Protein AF-0000000077397086 (afdb_homodimer)

Sequence (214 aa):
MTEDYFLPGQDACKTKTQTLPHETYCDKYYKCIDGQTTVAECPNGLVYLGKPGRSLVGVCDYDFNVECSERSNRSKFYFYLKNNMILVRVRGKWQKISSTVIDIINVMTEDYFLPGQDACKTKTQTLPHETYCDKYYKCIDGQTTVAECPNGLVYLGKPGRSLVGVCDYDFNVECSERSNRSKFYFYLKNNMILVRVRGKWQKISSTVIDIINV

pLDDT: mean 79.48, std 17.94, range [22.69, 96.94]

Structure (mmCIF, N/C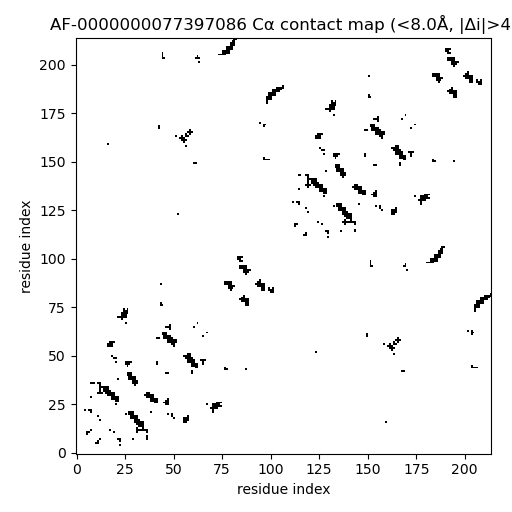A/C/O backbone):
data_AF-0000000077397086-model_v1
#
loop_
_entity.id
_entity.type
_entity.pdbx_description
1 polymer 'Chitin-binding type-2 domain-containing protein'
#
loop_
_atom_site.group_PDB
_atom_site.id
_atom_site.type_symbol
_atom_site.label_atom_id
_atom_site.label_alt_id
_atom_site.label_comp_id
_atom_site.label_asym_id
_atom_site.label_entity_id
_atom_site.label_seq_id
_atom_site.pdbx_PDB_ins_code
_atom_site.Cartn_x
_atom_site.Cartn_y
_atom_site.Cartn_z
_atom_site.occupancy
_atom_site.B_iso_or_equiv
_atom_site.auth_seq_id
_atom_site.auth_comp_id
_atom_site.auth_asym_id
_atom_site.auth_atom_id
_atom_site.pdbx_PDB_model_num
ATOM 1 N N . MET A 1 1 ? 4.594 -21.047 -24.906 1 23.11 1 MET A N 1
ATOM 2 C CA . MET A 1 1 ? 5.672 -20.281 -24.281 1 23.11 1 MET A CA 1
ATOM 3 C C . MET A 1 1 ? 5.539 -20.281 -22.766 1 23.11 1 MET A C 1
ATOM 5 O O . MET A 1 1 ? 4.512 -19.875 -22.219 1 23.11 1 MET A O 1
ATOM 9 N N . THR A 1 2 ? 5.984 -21.344 -22.047 1 28.81 2 THR A N 1
ATOM 10 C CA . THR A 1 2 ? 5.93 -21.719 -20.641 1 28.81 2 THR A CA 1
ATOM 11 C C . THR A 1 2 ? 6.355 -20.547 -19.75 1 28.81 2 THR A C 1
ATOM 13 O O . THR A 1 2 ? 7.438 -19.984 -19.938 1 28.81 2 THR A O 1
ATOM 16 N N . GLU A 1 3 ? 5.543 -19.625 -19.469 1 31.25 3 GLU A N 1
ATOM 17 C CA . GLU A 1 3 ? 5.867 -18.484 -18.625 1 31.25 3 GLU A CA 1
ATOM 18 C C . GLU A 1 3 ? 6.707 -18.891 -17.422 1 31.25 3 GLU A C 1
ATOM 20 O O . GLU A 1 3 ? 6.355 -19.828 -16.719 1 31.25 3 GLU A O 1
ATOM 25 N N . ASP A 1 4 ? 8 -18.875 -17.516 1 34.25 4 ASP A N 1
ATOM 26 C CA . ASP A 1 4 ? 9.031 -19.234 -16.531 1 34.25 4 ASP A CA 1
ATOM 27 C C . ASP A 1 4 ? 8.625 -18.797 -15.125 1 34.25 4 ASP A C 1
ATOM 29 O O . ASP A 1 4 ? 8.625 -17.609 -14.812 1 34.25 4 ASP A O 1
ATOM 33 N N . TYR A 1 5 ? 7.582 -19.328 -14.586 1 38.06 5 TYR A N 1
ATOM 34 C CA . TYR A 1 5 ? 7.289 -19.266 -13.156 1 38.06 5 TYR A CA 1
ATOM 35 C C . TYR A 1 5 ? 8.531 -19.578 -12.336 1 38.06 5 TYR A C 1
ATOM 37 O O . TYR A 1 5 ? 9.031 -20.703 -12.352 1 38.06 5 TYR A O 1
ATOM 45 N N . PHE A 1 6 ? 9.445 -18.578 -12.336 1 42.12 6 PHE A N 1
ATOM 46 C CA . PHE A 1 6 ? 10.625 -18.844 -11.516 1 42.12 6 PHE A CA 1
ATOM 47 C C . PHE A 1 6 ? 10.219 -19.344 -10.133 1 42.12 6 PHE A C 1
ATOM 49 O O . PHE A 1 6 ? 9.211 -18.922 -9.578 1 42.12 6 PHE A O 1
ATOM 56 N N . LEU A 1 7 ? 10.312 -20.531 -9.781 1 45.94 7 LEU A N 1
ATOM 57 C CA . LEU A 1 7 ? 10.234 -21.031 -8.406 1 45.94 7 LEU A CA 1
ATOM 58 C C . LEU A 1 7 ? 11.008 -20.141 -7.453 1 45.94 7 LEU A C 1
ATOM 60 O O . LEU A 1 7 ? 12.18 -19.844 -7.695 1 45.94 7 LEU A O 1
ATOM 64 N N . PRO A 1 8 ? 10.492 -19.219 -6.68 1 44.09 8 PRO A N 1
ATOM 65 C CA . PRO A 1 8 ? 11.18 -18.156 -5.934 1 44.09 8 PRO A CA 1
ATOM 66 C C . PRO A 1 8 ? 12.461 -18.656 -5.27 1 44.09 8 PRO A C 1
ATOM 68 O O . PRO A 1 8 ? 13.211 -17.859 -4.699 1 44.09 8 PRO A O 1
ATOM 71 N N . GLY A 1 9 ? 12.75 -19.672 -4.707 1 43.78 9 GLY A N 1
ATOM 72 C CA . GLY A 1 9 ? 14.023 -19.875 -4.043 1 43.78 9 GLY A CA 1
ATOM 73 C C . GLY A 1 9 ? 15.195 -19.312 -4.824 1 43.78 9 GLY A C 1
ATOM 74 O O . GLY A 1 9 ? 15.766 -18.281 -4.453 1 43.78 9 GLY A O 1
ATOM 75 N N . GLN A 1 10 ? 15.969 -19.969 -5.551 1 47.5 10 GLN A N 1
ATOM 76 C CA . GLN A 1 10 ? 17.297 -19.734 -6.105 1 47.5 10 GLN A CA 1
ATOM 77 C C . GLN A 1 10 ? 17.266 -18.609 -7.141 1 47.5 10 GLN A C 1
ATOM 79 O O . GLN A 1 10 ? 18.109 -17.703 -7.113 1 47.5 10 GLN A O 1
ATOM 84 N N . ASP A 1 11 ? 16.438 -18.656 -8.305 1 55.03 11 ASP A N 1
ATOM 85 C CA . ASP A 1 11 ? 16.75 -17.938 -9.531 1 55.03 11 ASP A CA 1
ATOM 86 C C . ASP A 1 11 ? 15.961 -16.625 -9.617 1 55.03 11 ASP A C 1
ATOM 88 O O . ASP A 1 11 ? 16.062 -15.898 -10.602 1 55.03 11 ASP A O 1
ATOM 92 N N . ALA A 1 12 ? 14.984 -16.406 -8.727 1 56.88 12 ALA A N 1
ATOM 93 C CA . ALA A 1 12 ? 14.172 -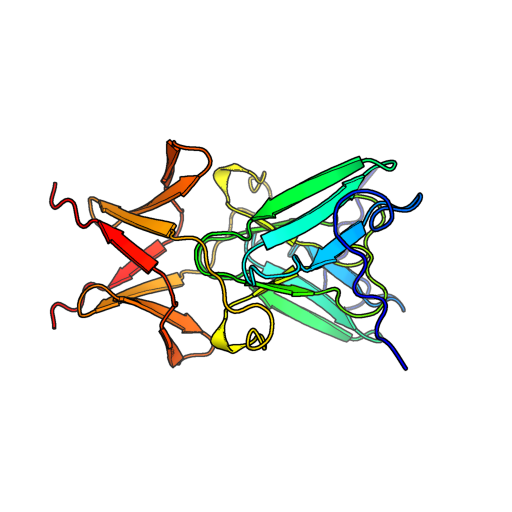15.219 -8.969 1 56.88 12 ALA A CA 1
ATOM 94 C C . ALA A 1 12 ? 15.023 -13.961 -8.945 1 56.88 12 ALA A C 1
ATOM 96 O O . ALA A 1 12 ? 14.758 -13.008 -9.688 1 56.88 12 ALA A O 1
ATOM 97 N N . CYS A 1 13 ? 15.867 -13.898 -7.852 1 66.38 13 CYS A N 1
ATOM 98 C CA . CYS A 1 13 ? 16.641 -12.68 -7.621 1 66.38 13 CYS A CA 1
ATOM 99 C C . CYS A 1 13 ? 17.969 -12.727 -8.344 1 66.38 13 CYS A C 1
ATOM 101 O O . CYS A 1 13 ? 18.812 -13.586 -8.047 1 66.38 13 CYS A O 1
ATOM 103 N N . LYS A 1 14 ? 17.891 -12.688 -9.516 1 65 14 LYS A N 1
ATOM 104 C CA . LYS A 1 14 ? 19.219 -12.422 -10.07 1 65 14 LYS A CA 1
ATOM 105 C C . LYS A 1 14 ? 19.875 -11.219 -9.391 1 65 14 LYS A C 1
ATOM 107 O O . LYS A 1 14 ? 19.531 -10.875 -8.258 1 65 14 LYS A O 1
ATOM 112 N N . THR A 1 15 ? 20.75 -10.578 -9.984 1 63 15 THR A N 1
ATOM 113 C CA . THR A 1 15 ? 21.656 -9.57 -9.453 1 63 15 THR A CA 1
ATOM 114 C C . THR A 1 15 ? 20.938 -8.242 -9.25 1 63 15 THR A C 1
ATOM 116 O O . THR A 1 15 ? 21.516 -7.285 -8.727 1 63 15 THR A O 1
ATOM 119 N N . LYS A 1 16 ? 19.547 -8.18 -9.414 1 72.56 16 LYS A N 1
ATOM 120 C CA . LYS A 1 16 ? 18.969 -6.844 -9.312 1 72.56 16 LYS A CA 1
ATOM 121 C C . LYS A 1 16 ? 18.031 -6.742 -8.109 1 72.56 16 LYS A C 1
ATOM 123 O O . LYS A 1 16 ? 17.406 -7.727 -7.723 1 72.56 16 LYS A O 1
ATOM 128 N N . THR A 1 17 ? 18.016 -5.602 -7.422 1 82.31 17 THR A N 1
ATOM 129 C CA . THR A 1 17 ? 17.016 -5.27 -6.414 1 82.31 17 THR A CA 1
ATOM 130 C C . T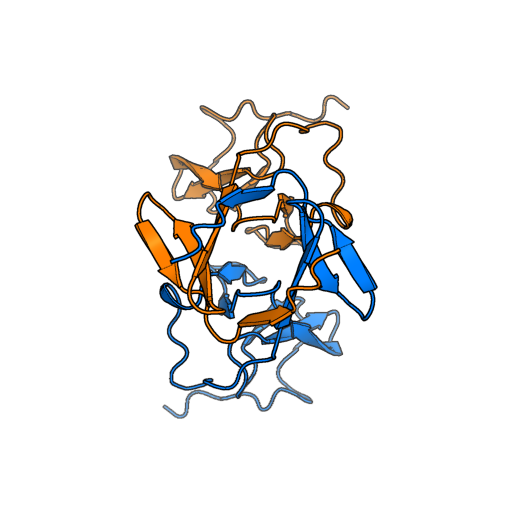HR A 1 17 ? 15.641 -5.066 -7.055 1 82.31 17 THR A C 1
ATOM 132 O O . THR A 1 17 ? 15.461 -4.16 -7.875 1 82.31 17 THR A O 1
ATOM 135 N N . GLN A 1 18 ? 14.797 -6.035 -6.754 1 88.62 18 GLN A N 1
ATOM 136 C CA . GLN A 1 18 ? 13.461 -5.938 -7.328 1 88.62 18 GLN A CA 1
ATOM 137 C C . GLN A 1 18 ? 12.445 -6.715 -6.492 1 88.62 18 GLN A C 1
ATOM 139 O O . GLN A 1 18 ? 12.812 -7.402 -5.539 1 88.62 18 GLN A O 1
ATOM 144 N N . THR A 1 19 ? 11.148 -6.527 -6.879 1 92.62 19 THR A N 1
ATOM 145 C CA . THR A 1 19 ? 10.102 -7.336 -6.266 1 92.62 19 THR A CA 1
ATOM 146 C C . THR A 1 19 ? 9.43 -8.227 -7.305 1 92.62 19 THR A C 1
ATOM 148 O O . THR A 1 19 ? 9.383 -7.887 -8.492 1 92.62 19 THR A O 1
ATOM 151 N N . LEU A 1 20 ? 9.008 -9.398 -6.875 1 91.44 20 LEU A N 1
ATOM 152 C CA . LEU A 1 20 ? 8.305 -10.359 -7.715 1 91.44 20 LEU A CA 1
ATOM 153 C C . LEU A 1 20 ? 7.078 -10.914 -6.992 1 91.44 20 LEU A C 1
ATOM 155 O O . LEU A 1 20 ? 7.094 -11.07 -5.77 1 91.44 20 LEU A O 1
ATOM 159 N N . PRO A 1 21 ? 6.07 -11.25 -7.789 1 93.75 21 PRO A N 1
ATOM 160 C CA . PRO A 1 21 ? 4.898 -11.836 -7.125 1 93.75 21 PRO A CA 1
ATOM 161 C C . PRO A 1 21 ? 5.184 -13.195 -6.508 1 93.75 21 PRO A C 1
ATOM 163 O O . PRO A 1 21 ? 5.969 -13.977 -7.055 1 93.75 21 PRO A O 1
ATOM 166 N N . HIS A 1 22 ? 4.586 -13.414 -5.328 1 94.94 22 HIS A N 1
ATOM 167 C CA . HIS A 1 22 ? 4.605 -14.75 -4.742 1 94.94 22 HIS A CA 1
ATOM 168 C C . HIS A 1 22 ? 3.83 -15.742 -5.605 1 94.94 22 HIS A C 1
ATOM 170 O O . HIS A 1 22 ? 2.85 -15.367 -6.254 1 94.94 22 HIS A O 1
ATOM 176 N N . GLU A 1 23 ? 4.133 -16.969 -5.582 1 92.75 23 GLU A N 1
ATOM 177 C CA . GLU A 1 23 ? 3.602 -17.969 -6.508 1 92.75 23 GLU A CA 1
ATOM 178 C C . GLU A 1 23 ? 2.15 -18.312 -6.184 1 92.75 23 GLU A C 1
ATOM 180 O O . GLU A 1 23 ? 1.353 -18.578 -7.082 1 92.75 23 GLU A O 1
ATOM 185 N N . THR A 1 24 ? 1.792 -18.281 -4.902 1 95.81 24 THR A N 1
ATOM 186 C CA . THR A 1 24 ? 0.449 -18.75 -4.578 1 95.81 24 THR A CA 1
ATOM 187 C C . THR A 1 24 ? -0.293 -17.719 -3.732 1 95.81 24 THR A C 1
ATOM 189 O O . THR A 1 24 ? -1.521 -17.766 -3.619 1 95.81 24 THR A O 1
ATOM 192 N N . TYR A 1 25 ? 0.44 -16.891 -3.049 1 95.75 25 TYR A N 1
ATOM 193 C CA . TYR A 1 25 ? -0.185 -15.859 -2.225 1 95.75 25 TYR A CA 1
ATOM 194 C C . TYR A 1 25 ? -0.291 -14.539 -2.986 1 95.75 25 TYR A C 1
ATOM 196 O O . TYR A 1 25 ? 0.723 -13.969 -3.389 1 95.75 25 TYR A O 1
ATOM 204 N N . CYS A 1 26 ? -1.487 -13.961 -3.035 1 96.88 26 CYS A N 1
ATOM 205 C CA . CYS A 1 26 ? -1.703 -12.719 -3.773 1 96.88 26 CYS A CA 1
ATOM 206 C C . CYS A 1 26 ? -1.268 -11.516 -2.951 1 96.88 26 CYS A C 1
ATOM 208 O O . CYS A 1 26 ? -0.986 -10.445 -3.506 1 96.88 26 CYS A O 1
ATOM 210 N N . ASP A 1 27 ? -1.239 -11.672 -1.597 1 95.62 27 ASP A N 1
ATOM 211 C CA . ASP A 1 27 ? -0.902 -10.539 -0.731 1 95.62 27 ASP A CA 1
ATOM 212 C C . ASP A 1 27 ? 0.569 -10.586 -0.326 1 95.62 27 ASP A C 1
ATOM 214 O O . ASP A 1 27 ? 1 -9.828 0.546 1 95.62 27 ASP A O 1
ATOM 218 N N . LYS A 1 28 ? 1.374 -11.477 -0.888 1 95.75 28 LYS A N 1
ATOM 219 C CA . LYS A 1 28 ? 2.809 -11.57 -0.632 1 95.75 28 LYS A CA 1
ATOM 220 C C . LYS A 1 28 ? 3.609 -11.367 -1.915 1 95.75 28 LYS A C 1
ATOM 222 O O . LYS A 1 28 ? 3.057 -11.438 -3.016 1 95.75 28 LYS A O 1
ATOM 227 N N . TYR A 1 29 ? 4.836 -11.055 -1.737 1 94.81 29 TYR A N 1
ATOM 228 C CA . TYR A 1 29 ? 5.754 -10.898 -2.857 1 94.81 29 TYR A CA 1
ATOM 229 C C . TYR A 1 29 ? 7.191 -11.172 -2.428 1 94.81 29 TYR A C 1
ATOM 231 O O . TYR A 1 29 ? 7.488 -11.234 -1.232 1 94.81 29 TYR A O 1
ATOM 239 N N . TYR A 1 30 ? 7.98 -11.398 -3.348 1 92.56 30 TYR A N 1
ATOM 240 C CA . TYR A 1 30 ? 9.406 -11.609 -3.098 1 92.56 30 TYR A CA 1
ATOM 241 C C . TYR A 1 30 ? 10.18 -10.305 -3.229 1 92.56 30 TYR A C 1
ATOM 243 O O . TYR A 1 30 ? 9.969 -9.539 -4.176 1 92.56 30 TYR A O 1
ATOM 251 N N . LYS A 1 31 ? 10.938 -10.078 -2.23 1 91.25 31 LYS A N 1
ATOM 252 C CA . LYS A 1 31 ? 11.922 -9 -2.299 1 91.25 31 LYS A CA 1
ATOM 253 C C . LYS A 1 31 ? 13.312 -9.547 -2.613 1 91.25 31 LYS A C 1
ATOM 255 O O . LYS A 1 31 ? 13.797 -10.453 -1.93 1 91.25 31 LYS A O 1
ATOM 260 N N . CYS A 1 32 ? 13.828 -8.992 -3.676 1 89.31 32 CYS A N 1
ATOM 261 C CA . CYS A 1 32 ? 15.172 -9.391 -4.078 1 89.31 32 CYS A CA 1
ATOM 262 C C . CYS A 1 32 ? 16.172 -8.273 -3.814 1 89.31 32 CYS A C 1
ATOM 264 O O . CYS A 1 32 ? 16.109 -7.215 -4.434 1 89.31 32 CYS A O 1
ATOM 266 N N . ILE A 1 33 ? 17.047 -8.523 -2.93 1 83.38 33 ILE A N 1
ATOM 267 C CA . ILE A 1 33 ? 18.078 -7.543 -2.602 1 83.38 33 ILE A CA 1
ATOM 268 C C . ILE A 1 33 ? 19.453 -8.211 -2.619 1 83.38 33 ILE A C 1
ATOM 270 O O . ILE A 1 33 ? 19.703 -9.156 -1.861 1 83.38 33 ILE A O 1
ATOM 274 N N . ASP A 1 34 ? 20.344 -7.699 -3.561 1 79.5 34 ASP A N 1
ATOM 275 C CA . ASP A 1 34 ? 21.719 -8.188 -3.639 1 79.5 34 ASP A CA 1
ATOM 276 C C . ASP A 1 34 ? 21.75 -9.711 -3.744 1 79.5 34 ASP A C 1
ATOM 278 O O . ASP A 1 34 ? 22.484 -10.375 -3.018 1 79.5 34 ASP A O 1
ATOM 282 N N . GLY A 1 35 ? 20.859 -10.266 -4.375 1 77 35 GLY A N 1
ATOM 283 C CA . GLY A 1 35 ? 20.859 -11.695 -4.641 1 77 35 GLY A CA 1
ATOM 284 C C . GLY A 1 35 ? 20.094 -12.5 -3.602 1 77 35 GLY A C 1
ATOM 285 O O . GLY A 1 35 ? 19.969 -13.719 -3.717 1 77 35 GLY A O 1
ATOM 286 N N . GLN A 1 36 ? 19.703 -11.953 -2.551 1 84.06 36 GLN A N 1
ATOM 287 C CA . GLN A 1 36 ? 18.922 -12.617 -1.517 1 84.06 36 GLN A CA 1
ATOM 288 C C . GLN A 1 36 ? 17.422 -12.367 -1.708 1 84.06 36 GLN A C 1
ATOM 290 O O . GLN A 1 36 ? 17.016 -11.25 -2.006 1 84.06 36 GLN A O 1
ATOM 295 N N . THR A 1 37 ? 16.672 -13.484 -1.604 1 87.75 37 THR A N 1
ATOM 296 C CA . THR A 1 37 ? 15.219 -13.406 -1.77 1 87.75 37 THR A CA 1
ATOM 297 C C . THR A 1 37 ? 14.516 -13.578 -0.427 1 87.75 37 THR A C 1
ATOM 299 O O . THR A 1 37 ? 14.805 -14.516 0.32 1 87.75 37 THR A O 1
ATOM 302 N N . THR A 1 38 ? 13.68 -12.633 -0.068 1 91.75 38 THR A N 1
ATOM 303 C CA . THR A 1 38 ? 12.844 -12.734 1.119 1 91.75 38 THR A CA 1
ATOM 304 C C . THR A 1 38 ? 11.367 -12.547 0.759 1 91.75 38 THR A C 1
ATOM 306 O O . THR A 1 38 ? 11.047 -11.914 -0.248 1 91.75 38 THR A O 1
ATOM 309 N N . VAL A 1 39 ? 10.523 -13.195 1.573 1 92.56 39 VAL A N 1
ATOM 310 C CA . VAL A 1 39 ? 9.094 -13.031 1.372 1 92.56 39 VAL A CA 1
ATOM 311 C C . VAL A 1 39 ? 8.586 -11.844 2.191 1 92.56 39 VAL A C 1
ATOM 313 O O . VAL A 1 39 ? 8.906 -11.719 3.375 1 92.56 39 VAL A O 1
ATOM 316 N N . ALA A 1 40 ? 7.91 -10.992 1.5 1 93.44 40 ALA A N 1
ATOM 317 C CA . ALA A 1 40 ? 7.27 -9.859 2.16 1 93.44 40 ALA A CA 1
ATOM 318 C C . ALA A 1 40 ? 5.758 -9.891 1.966 1 93.44 40 ALA A C 1
ATOM 320 O O . ALA A 1 40 ? 5.254 -10.586 1.082 1 93.44 40 ALA A O 1
ATOM 321 N N . GLU A 1 41 ? 5.078 -9.148 2.902 1 93.31 41 GLU A N 1
ATOM 322 C CA . GLU A 1 41 ? 3.625 -9.055 2.836 1 93.31 41 GLU A CA 1
ATOM 323 C C . GLU A 1 41 ? 3.176 -7.625 2.559 1 93.31 41 GLU A C 1
ATOM 325 O O . GLU A 1 41 ? 3.779 -6.672 3.057 1 93.31 41 GLU A O 1
ATOM 330 N N . CYS A 1 42 ? 2.129 -7.516 1.732 1 95.06 42 CYS A N 1
ATOM 331 C CA . CYS A 1 42 ? 1.512 -6.203 1.564 1 95.06 42 CYS A CA 1
ATOM 332 C C . CYS A 1 42 ? 0.863 -5.738 2.861 1 95.06 42 CYS A C 1
ATOM 334 O O . CYS A 1 42 ? 0.487 -6.555 3.703 1 95.06 42 CYS A O 1
ATOM 336 N N . PRO A 1 43 ? 0.776 -4.418 2.959 1 92 43 PRO A N 1
ATOM 337 C CA . PRO A 1 43 ? 0.011 -3.943 4.113 1 92 43 PRO A CA 1
ATOM 338 C C . PRO A 1 43 ? -1.373 -4.582 4.211 1 92 43 PRO A C 1
ATOM 340 O O . PRO A 1 43 ? -1.929 -5.012 3.195 1 92 43 PRO A O 1
ATOM 343 N N . ASN A 1 44 ? -1.914 -4.52 5.422 1 85.38 44 ASN A N 1
ATOM 344 C CA . ASN A 1 44 ? -3.172 -5.211 5.68 1 85.38 44 ASN A CA 1
ATOM 345 C C . ASN A 1 44 ? -4.258 -4.789 4.691 1 85.38 44 ASN A C 1
ATOM 347 O O . ASN A 1 44 ? -4.453 -3.598 4.453 1 85.38 44 ASN A O 1
ATOM 351 N N . GLY A 1 45 ? -4.887 -5.883 4.059 1 85.88 45 GLY A N 1
ATOM 352 C CA . GLY A 1 45 ? -6.02 -5.629 3.182 1 85.88 45 GLY A CA 1
ATOM 353 C C . GLY A 1 45 ? -5.613 -5.387 1.741 1 85.88 45 GLY A C 1
ATOM 354 O O . GLY A 1 45 ? -6.469 -5.262 0.862 1 85.88 45 GLY A O 1
ATOM 355 N N . LEU A 1 46 ? -4.367 -5.289 1.497 1 93.06 46 LEU A N 1
ATOM 356 C CA . LEU A 1 46 ? -3.893 -5.047 0.139 1 93.06 46 LEU A CA 1
ATOM 357 C C . LEU A 1 46 ? -3.217 -6.289 -0.43 1 93.06 46 LEU A C 1
ATOM 359 O O . LEU A 1 46 ? -2.809 -7.176 0.321 1 93.06 46 LEU A O 1
ATOM 363 N N . VAL A 1 47 ? -3.195 -6.262 -1.767 1 95.94 47 VAL A N 1
ATOM 364 C CA . VAL A 1 47 ? -2.547 -7.367 -2.465 1 95.94 47 VAL A CA 1
ATOM 365 C C . VAL A 1 47 ? -1.542 -6.82 -3.477 1 95.94 47 VAL A C 1
ATOM 367 O O . VAL A 1 47 ? -1.569 -5.633 -3.809 1 95.94 47 VAL A O 1
ATOM 370 N N . TYR A 1 48 ? -0.635 -7.695 -3.889 1 96.88 48 TYR A N 1
ATOM 371 C CA . TYR A 1 48 ? 0.464 -7.266 -4.746 1 96.88 48 TYR A CA 1
ATOM 372 C C . TYR A 1 48 ? -0.015 -7.043 -6.176 1 96.88 48 TYR A C 1
ATOM 374 O O . TYR A 1 48 ? -0.371 -7.992 -6.875 1 96.88 48 TYR A O 1
ATOM 382 N N . LEU A 1 49 ? -0.036 -5.785 -6.59 1 95.94 49 LEU A N 1
ATOM 383 C CA . LEU A 1 49 ? -0.459 -5.418 -7.938 1 95.94 49 LEU A CA 1
ATOM 384 C C . LEU A 1 49 ? 0.626 -5.746 -8.961 1 95.94 49 LEU A C 1
ATOM 386 O O . LEU A 1 49 ? 0.342 -6.316 -10.016 1 95.94 49 LEU A O 1
ATOM 390 N N . GLY A 1 50 ? 1.841 -5.379 -8.586 1 93.81 50 GLY A N 1
ATOM 391 C CA . GLY A 1 50 ? 2.957 -5.59 -9.492 1 93.81 50 GLY A CA 1
ATOM 392 C C . GLY A 1 50 ? 3.742 -4.32 -9.773 1 93.81 50 GLY A C 1
ATOM 393 O O . GLY A 1 50 ? 3.604 -3.326 -9.062 1 93.81 50 GLY A O 1
ATOM 394 N N . LYS A 1 51 ? 4.578 -4.41 -10.773 1 89.5 51 LYS A N 1
ATOM 395 C CA . LYS A 1 51 ? 5.488 -3.318 -11.109 1 89.5 51 LYS A CA 1
ATOM 396 C C . LYS A 1 51 ? 4.906 -2.432 -12.203 1 89.5 51 LYS A C 1
ATOM 398 O O . LYS A 1 51 ? 4.727 -2.875 -13.344 1 89.5 51 LYS A O 1
ATOM 403 N N . PRO A 1 52 ? 4.625 -1.193 -11.758 1 85.94 52 PRO A N 1
ATOM 404 C CA . PRO A 1 52 ? 4.125 -0.312 -12.82 1 85.94 52 PRO A CA 1
ATOM 405 C C . PRO A 1 52 ? 5.207 0.08 -13.82 1 85.94 52 PRO A C 1
ATOM 407 O O . PRO A 1 52 ? 6.293 0.512 -13.43 1 85.94 52 PRO A O 1
ATOM 410 N N . GLY A 1 53 ? 4.883 -0.053 -15.016 1 81.5 53 GLY A N 1
ATOM 411 C CA . GLY A 1 53 ? 5.812 0.351 -16.062 1 81.5 53 GLY A CA 1
ATOM 412 C C . GLY A 1 53 ? 7.145 -0.375 -15.984 1 81.5 53 GLY A C 1
ATOM 413 O O . GLY A 1 53 ? 7.184 -1.605 -15.938 1 81.5 53 GLY A O 1
ATOM 414 N N . ARG A 1 54 ? 8.312 0.43 -16.031 1 82.06 54 ARG A N 1
ATOM 415 C CA . ARG A 1 54 ? 9.664 -0.117 -16.047 1 82.06 54 ARG A CA 1
ATOM 416 C C . ARG A 1 54 ? 10.273 -0.104 -14.648 1 82.06 54 ARG A C 1
ATOM 418 O O . ARG A 1 54 ? 11.492 -0.197 -14.492 1 82.06 54 ARG A O 1
ATOM 425 N N . SER A 1 55 ? 9.352 0.008 -13.633 1 87.5 55 SER A N 1
ATOM 426 C CA . SER A 1 55 ? 9.844 0.069 -12.258 1 87.5 55 SER A CA 1
ATOM 427 C C . SER A 1 55 ? 10.406 -1.275 -11.812 1 87.5 55 SER A C 1
ATOM 429 O O . SER A 1 55 ? 9.992 -2.324 -12.312 1 87.5 55 SER A O 1
ATOM 431 N N . LEU A 1 56 ? 11.312 -1.22 -10.836 1 85.38 56 LEU A N 1
ATOM 432 C CA . LEU A 1 56 ? 11.898 -2.43 -10.273 1 85.38 56 LEU A CA 1
ATOM 433 C C . LEU A 1 56 ? 11.094 -2.918 -9.07 1 85.38 56 LEU A C 1
ATOM 435 O O . LEU A 1 56 ? 11.109 -4.109 -8.75 1 85.38 56 LEU A O 1
ATOM 439 N N . VAL A 1 57 ? 10.398 -2.018 -8.484 1 90.06 57 VAL A N 1
ATOM 440 C CA . VAL A 1 57 ? 9.633 -2.34 -7.281 1 90.06 57 VAL A CA 1
ATOM 441 C C . VAL A 1 57 ? 8.141 -2.236 -7.578 1 90.06 57 VAL A C 1
ATOM 443 O O . VAL A 1 57 ? 7.691 -1.287 -8.227 1 90.06 57 VAL A O 1
ATOM 446 N N . GLY A 1 58 ? 7.41 -3.242 -7.098 1 93.31 58 GLY A N 1
ATOM 447 C CA . GLY A 1 58 ? 5.969 -3.25 -7.266 1 93.31 58 GLY A CA 1
ATOM 448 C C . GLY A 1 58 ? 5.23 -2.529 -6.152 1 93.31 58 GLY A C 1
ATOM 449 O O . GLY A 1 58 ? 5.836 -2.141 -5.152 1 93.31 58 GLY A O 1
ATOM 450 N N . VAL A 1 59 ? 3.936 -2.363 -6.41 1 94.38 59 VAL A N 1
ATOM 451 C CA . VAL A 1 59 ? 3.08 -1.707 -5.426 1 94.38 59 VAL A CA 1
ATOM 452 C C . VAL A 1 59 ? 1.94 -2.641 -5.023 1 94.38 59 VAL A C 1
ATOM 454 O O . VAL A 1 59 ? 1.645 -3.607 -5.73 1 94.38 59 VAL A O 1
ATOM 457 N N . CYS A 1 60 ? 1.457 -2.357 -3.863 1 96.5 60 CYS A N 1
ATOM 458 C CA . CYS A 1 60 ? 0.274 -3.066 -3.391 1 96.5 60 CYS A CA 1
ATOM 459 C C . CYS A 1 60 ? -0.982 -2.229 -3.592 1 96.5 60 CYS A C 1
ATOM 461 O O . CYS A 1 60 ? -0.926 -0.998 -3.551 1 96.5 60 CYS A O 1
ATOM 463 N N . ASP A 1 61 ? -2.092 -2.904 -3.814 1 94.38 61 ASP A N 1
ATOM 464 C CA . ASP A 1 61 ? -3.389 -2.268 -4.023 1 94.38 61 ASP A CA 1
ATOM 465 C C . ASP A 1 61 ? -4.52 -3.125 -3.461 1 94.38 61 ASP A C 1
ATOM 467 O O . ASP A 1 61 ? -4.281 -4.23 -2.969 1 94.38 61 ASP A O 1
ATOM 471 N N . TYR A 1 62 ? -5.656 -2.557 -3.516 1 92.31 62 TYR A N 1
ATOM 472 C CA . TYR A 1 62 ? -6.816 -3.309 -3.053 1 92.31 62 TYR A CA 1
ATOM 473 C C . TYR A 1 62 ? -7.117 -4.48 -3.984 1 92.31 62 TYR A C 1
ATOM 475 O O . TYR A 1 62 ? -6.855 -4.406 -5.188 1 92.31 62 TYR A O 1
ATOM 483 N N . ASP A 1 63 ? -7.711 -5.531 -3.418 1 91.88 63 ASP A N 1
ATOM 484 C CA . ASP A 1 63 ? -7.891 -6.762 -4.184 1 91.88 63 ASP A CA 1
ATOM 485 C C . ASP A 1 63 ? -8.945 -6.582 -5.277 1 91.88 63 ASP A C 1
ATOM 487 O O . ASP A 1 63 ? -8.945 -7.312 -6.27 1 91.88 63 ASP A O 1
ATOM 491 N N . PHE A 1 64 ? -9.797 -5.566 -5.125 1 89.56 64 PHE A N 1
ATOM 492 C CA . PHE A 1 64 ? -10.789 -5.367 -6.176 1 89.56 64 PHE A CA 1
ATOM 493 C C . PHE A 1 64 ? -10.148 -4.727 -7.406 1 89.56 64 PHE A C 1
ATOM 495 O O . PHE A 1 64 ? -10.758 -4.684 -8.477 1 89.56 64 PHE A O 1
ATOM 502 N N . ASN A 1 65 ? -8.922 -4.27 -7.297 1 92.19 65 ASN A N 1
ATOM 503 C CA . ASN A 1 65 ? -8.188 -3.695 -8.414 1 92.19 65 ASN A CA 1
ATOM 504 C C . ASN A 1 65 ? -7.176 -4.684 -8.992 1 92.19 65 ASN A C 1
ATOM 506 O O . ASN A 1 65 ? -6.434 -4.355 -9.922 1 92.19 65 ASN A O 1
ATOM 510 N N . VAL A 1 66 ? -7.016 -5.84 -8.445 1 94.75 66 VAL A N 1
ATOM 511 C CA . VAL A 1 66 ? -5.934 -6.75 -8.797 1 94.75 66 VAL A CA 1
ATOM 512 C C . VAL A 1 66 ? -6.5 -8.125 -9.141 1 94.75 66 VAL A C 1
ATOM 514 O O . VAL A 1 66 ? -7.387 -8.625 -8.445 1 94.75 66 VAL A O 1
ATOM 517 N N . GLU A 1 67 ? -5.973 -8.711 -10.203 1 93.81 67 GLU A N 1
ATOM 518 C CA . GLU A 1 67 ? -6.344 -10.078 -10.547 1 93.81 67 GLU A CA 1
ATOM 519 C C . GLU A 1 67 ? -5.551 -11.086 -9.719 1 93.81 67 GLU A C 1
ATOM 521 O O . GLU A 1 67 ? -4.328 -11.195 -9.867 1 93.81 67 GLU A O 1
ATOM 526 N N . CYS A 1 68 ? -6.23 -11.836 -8.906 1 94.56 68 CYS A N 1
ATOM 527 C CA . CYS A 1 68 ? -5.57 -12.742 -7.977 1 94.56 68 CYS A CA 1
ATOM 528 C C . CYS A 1 68 ? -5.988 -14.188 -8.234 1 94.56 68 CYS A C 1
ATOM 530 O O . CYS A 1 68 ? -5.676 -15.078 -7.438 1 94.56 68 CYS A O 1
ATOM 532 N N . SER A 1 69 ? -6.543 -14.43 -9.281 1 92.56 69 SER A N 1
ATOM 533 C CA . SER A 1 69 ? -7.133 -15.742 -9.547 1 92.56 69 SER A CA 1
ATOM 534 C C . SER A 1 69 ? -6.082 -16.844 -9.508 1 92.56 69 SER A C 1
ATOM 536 O O . SER A 1 69 ? -6.344 -17.938 -9 1 92.56 69 SER A O 1
ATOM 538 N N . GLU A 1 70 ? -4.883 -16.609 -10 1 92.81 70 GLU A N 1
ATOM 539 C CA . GLU A 1 70 ? -3.846 -17.641 -10.07 1 92.81 70 GLU A CA 1
ATOM 540 C C . GLU A 1 70 ? -3.051 -17.719 -8.766 1 92.81 70 GLU A C 1
ATOM 542 O O . GLU A 1 70 ? -2.254 -18.641 -8.57 1 92.81 70 GLU A O 1
ATOM 547 N N . ARG A 1 71 ? -3.186 -16.75 -7.949 1 93.19 71 ARG A N 1
ATOM 548 C CA . ARG A 1 71 ? -2.566 -16.688 -6.629 1 93.19 71 ARG A CA 1
ATOM 549 C C . ARG A 1 71 ? -3.594 -16.328 -5.559 1 93.19 71 ARG A C 1
ATOM 551 O O . ARG A 1 71 ? -3.449 -15.328 -4.859 1 93.19 71 ARG A O 1
ATOM 558 N N . SER A 1 72 ? -4.434 -17.172 -5.258 1 93.56 72 SER A N 1
ATOM 559 C CA . SER A 1 72 ? -5.656 -16.844 -4.531 1 93.56 72 SER A CA 1
ATOM 560 C C . SER A 1 72 ? -5.438 -16.922 -3.023 1 93.56 72 SER A C 1
ATOM 562 O O . SER A 1 72 ? -6.266 -16.453 -2.242 1 93.56 72 SER A O 1
ATOM 564 N N . ASN A 1 73 ? -4.324 -17.5 -2.666 1 94.5 73 ASN A N 1
ATOM 565 C CA . ASN A 1 73 ? -4.105 -17.562 -1.225 1 94.5 73 ASN A CA 1
ATOM 566 C C . ASN A 1 73 ? -3.932 -16.172 -0.622 1 94.5 73 ASN A C 1
ATOM 568 O O . ASN A 1 73 ? -3.404 -15.266 -1.274 1 94.5 73 ASN A O 1
ATOM 572 N N . ARG A 1 74 ? -4.484 -16.016 0.667 1 92.56 74 ARG A N 1
ATOM 573 C CA . ARG A 1 74 ? -4.379 -14.773 1.414 1 92.56 74 ARG A CA 1
ATOM 574 C C . ARG A 1 74 ? -3.977 -15.031 2.863 1 92.56 74 ARG A C 1
ATOM 576 O O . ARG A 1 74 ? -4.367 -16.047 3.447 1 92.56 74 ARG A O 1
ATOM 583 N N . SER A 1 75 ? -3.18 -14.055 3.307 1 88.69 75 SER A N 1
ATOM 584 C CA . SER A 1 75 ? -2.945 -14.055 4.746 1 88.69 75 SER A CA 1
ATOM 585 C C . SER A 1 75 ? -4.086 -13.375 5.496 1 88.69 75 SER A C 1
ATOM 587 O O . SER A 1 75 ? -4.73 -12.469 4.961 1 88.69 75 SER A O 1
ATOM 589 N N . LYS A 1 76 ? -4.344 -13.914 6.68 1 81.44 76 LYS A N 1
ATOM 590 C CA . LYS A 1 76 ? -5.332 -13.242 7.52 1 81.44 76 LYS A CA 1
ATOM 591 C C . LYS A 1 76 ? -4.73 -12.008 8.188 1 81.44 76 LYS A C 1
ATOM 593 O O . LYS A 1 76 ? -3.576 -12.023 8.625 1 81.44 76 LYS A O 1
ATOM 598 N N . PHE A 1 77 ? -5.52 -11.039 8.062 1 78.88 77 PHE A N 1
ATOM 599 C CA . PHE A 1 77 ? -5.066 -9.859 8.781 1 78.88 77 PHE A CA 1
ATOM 600 C C . PHE A 1 77 ? -6.141 -9.375 9.75 1 78.88 77 PHE A C 1
ATOM 602 O O . PHE A 1 77 ? -7.336 -9.562 9.508 1 78.88 77 PHE A O 1
ATOM 609 N N . TYR A 1 78 ? -5.582 -8.828 10.75 1 73.56 78 TYR A N 1
ATOM 610 C CA . TYR A 1 78 ? -6.465 -8.461 11.852 1 73.56 78 TYR A CA 1
ATOM 611 C C . TYR A 1 78 ? -6.578 -6.949 11.984 1 73.56 78 TYR A C 1
ATOM 613 O O . TYR A 1 78 ? -5.582 -6.234 11.844 1 73.56 78 TYR A O 1
ATOM 621 N N . PHE A 1 79 ? -7.836 -6.52 12.047 1 76.5 79 PHE A N 1
ATOM 622 C CA . PHE A 1 79 ? -8.141 -5.148 12.438 1 76.5 79 PHE A CA 1
ATOM 623 C C . PHE A 1 79 ? -8.789 -5.102 13.812 1 76.5 79 PHE A C 1
ATOM 625 O O . PHE A 1 79 ? -9.625 -5.953 14.141 1 76.5 79 PHE A O 1
ATOM 632 N N . TYR A 1 80 ? -8.188 -4.258 14.562 1 77.19 80 TYR A N 1
ATOM 633 C CA . TYR A 1 80 ? -8.75 -4.062 15.891 1 77.19 80 TYR A CA 1
ATOM 634 C C . TYR A 1 80 ? -9.352 -2.668 16.031 1 77.19 80 TYR A C 1
ATOM 636 O O . TYR A 1 80 ? -8.711 -1.672 15.688 1 77.19 80 TYR A O 1
ATOM 644 N N . LEU A 1 81 ? -10.617 -2.699 16.359 1 75.62 81 LEU A N 1
ATOM 645 C CA . LEU A 1 81 ? -11.289 -1.431 16.625 1 75.62 81 LEU A CA 1
ATOM 646 C C . LEU A 1 81 ? -11.352 -1.14 18.109 1 75.62 81 LEU A C 1
ATOM 648 O O . LEU A 1 81 ? -11.875 -1.943 18.891 1 75.62 81 LEU A O 1
ATOM 652 N N . LYS A 1 82 ? -10.672 -0.082 18.469 1 70.75 82 LYS A N 1
ATOM 653 C CA . LYS A 1 82 ? -10.695 0.348 19.859 1 70.75 82 LYS A CA 1
ATOM 654 C C . LYS A 1 82 ? -10.93 1.852 19.969 1 70.75 82 LYS A C 1
ATOM 656 O O . LYS A 1 82 ? -10.211 2.643 19.359 1 70.75 82 LYS A O 1
ATOM 661 N N . ASN A 1 83 ? -11.891 2.291 20.875 1 72.06 83 ASN A N 1
ATOM 662 C CA . ASN A 1 83 ? -12.18 3.697 21.141 1 72.06 83 ASN A CA 1
ATOM 663 C C . ASN A 1 83 ? -12.25 4.508 19.844 1 72.06 83 ASN A C 1
ATOM 665 O O . ASN A 1 83 ? -11.641 5.574 19.75 1 72.06 83 ASN A O 1
ATOM 669 N N . ASN A 1 84 ? -12.82 3.98 18.781 1 69.31 84 ASN A N 1
ATOM 670 C CA . ASN A 1 84 ? -13.016 4.637 17.484 1 69.31 84 ASN A CA 1
ATOM 671 C C . ASN A 1 84 ? -11.719 4.707 16.703 1 69.31 84 ASN A C 1
ATOM 673 O O . ASN A 1 84 ? -11.578 5.547 15.805 1 69.31 84 ASN A O 1
ATOM 677 N N . MET A 1 85 ? -10.727 3.844 17.234 1 75.06 85 MET A N 1
ATOM 678 C CA . MET A 1 85 ? -9.461 3.779 16.516 1 75.06 85 MET A CA 1
ATOM 679 C C . MET A 1 85 ? -9.273 2.416 15.852 1 75.06 85 MET A C 1
ATOM 681 O O . MET A 1 85 ? -9.758 1.405 16.359 1 75.06 85 MET A O 1
ATOM 685 N N . ILE A 1 86 ? -8.672 2.465 14.734 1 77.5 86 ILE A N 1
ATOM 686 C CA . ILE A 1 86 ? -8.344 1.214 14.062 1 77.5 86 ILE A CA 1
ATOM 687 C C . ILE A 1 86 ? -6.883 0.848 14.336 1 77.5 86 ILE A C 1
ATOM 689 O O . ILE A 1 86 ? -5.98 1.658 14.109 1 77.5 86 ILE A O 1
ATOM 693 N N . LEU A 1 87 ? -6.762 -0.36 14.859 1 83.88 87 LEU A N 1
ATOM 694 C CA . LEU A 1 87 ? -5.422 -0.904 15.062 1 83.88 87 LEU A CA 1
ATOM 695 C C . LEU A 1 87 ? -5.16 -2.08 14.133 1 83.88 87 LEU A C 1
ATOM 697 O O . LEU A 1 87 ? -6.078 -2.842 13.812 1 83.88 87 LEU A O 1
ATOM 701 N N . VAL A 1 88 ? -3.918 -2.148 13.727 1 83.69 88 VAL A N 1
ATOM 702 C CA . VAL A 1 88 ? -3.52 -3.26 12.867 1 83.69 88 VAL A CA 1
ATOM 703 C C . VAL A 1 88 ? -2.363 -4.02 13.516 1 83.69 88 VAL A C 1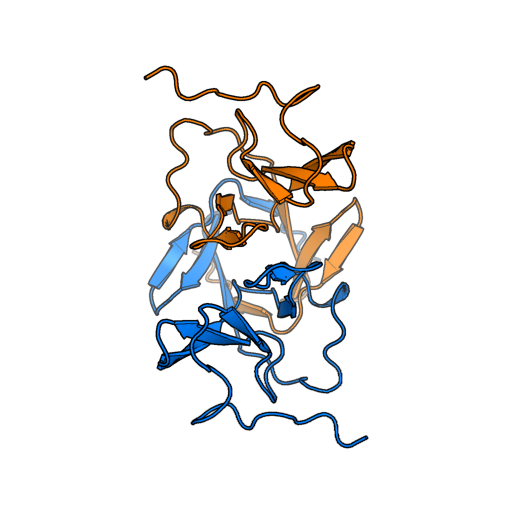
ATOM 705 O O . VAL A 1 88 ? -1.59 -3.451 14.289 1 83.69 88 VAL A O 1
ATOM 708 N N . ARG A 1 89 ? -2.406 -5.25 13.227 1 82.94 89 ARG A N 1
ATOM 709 C CA . ARG A 1 89 ? -1.318 -6.062 13.758 1 82.94 89 ARG A CA 1
ATOM 710 C C . ARG A 1 89 ? -0.171 -6.164 12.758 1 82.94 89 ARG A C 1
ATOM 712 O O . ARG A 1 89 ? -0.34 -6.703 11.656 1 82.94 89 ARG A O 1
ATOM 719 N N . VAL A 1 90 ? 0.924 -5.605 13.078 1 82.06 90 VAL A N 1
ATOM 720 C CA . VAL A 1 90 ? 2.131 -5.656 12.258 1 82.06 90 VAL A CA 1
ATOM 721 C C . VAL A 1 90 ? 3.279 -6.254 13.07 1 82.06 90 VAL A C 1
ATOM 723 O O . VAL A 1 90 ? 3.639 -5.727 14.125 1 82.06 90 VAL A O 1
ATOM 726 N N . ARG A 1 91 ? 3.844 -7.359 12.617 1 81.12 91 ARG A N 1
ATOM 727 C CA . ARG A 1 91 ? 4.957 -8.031 13.273 1 81.12 91 ARG A CA 1
ATOM 728 C C . ARG A 1 91 ? 4.621 -8.359 14.727 1 81.12 91 ARG A C 1
ATOM 730 O O . ARG A 1 91 ? 5.426 -8.117 15.625 1 81.12 91 ARG A O 1
ATOM 737 N N . GLY A 1 92 ? 3.414 -8.719 14.945 1 78.56 92 GLY A N 1
ATOM 738 C CA . GLY A 1 92 ? 2.971 -9.203 16.25 1 78.56 92 GLY A CA 1
ATOM 739 C C . GLY A 1 92 ? 2.578 -8.078 17.188 1 78.56 92 GLY A C 1
ATOM 740 O O . GLY A 1 92 ? 2.217 -8.336 18.344 1 78.56 92 GLY A O 1
ATOM 741 N N . LYS A 1 93 ? 2.639 -6.836 16.766 1 84.44 93 LYS A N 1
ATOM 742 C CA . LYS A 1 93 ? 2.289 -5.703 17.609 1 84.44 93 LYS A CA 1
ATOM 743 C C . LYS A 1 93 ? 1.117 -4.918 17.031 1 84.44 93 LYS A C 1
ATOM 745 O O . LYS A 1 93 ? 1.014 -4.758 15.812 1 84.44 93 LYS A O 1
ATOM 750 N N . TRP A 1 94 ? 0.378 -4.469 18 1 85.5 94 TRP A N 1
ATOM 751 C CA . TRP A 1 94 ? -0.734 -3.623 17.578 1 85.5 94 TRP A CA 1
ATOM 752 C C . TRP A 1 94 ? -0.274 -2.186 17.359 1 85.5 94 TRP A C 1
ATOM 754 O O . TRP A 1 94 ? 0.4 -1.609 18.219 1 85.5 94 TRP A O 1
ATOM 764 N N . GLN A 1 95 ? -0.613 -1.767 16.109 1 85.38 95 GLN A N 1
ATOM 765 C CA . GLN A 1 95 ? -0.253 -0.396 15.758 1 85.38 95 GLN A CA 1
ATOM 766 C C . GLN A 1 95 ? -1.483 0.41 15.359 1 85.38 95 GLN A C 1
ATOM 768 O O . GLN A 1 95 ? -2.357 -0.094 14.648 1 85.38 95 GLN A O 1
ATOM 773 N N . LYS A 1 96 ? -1.483 1.604 15.875 1 84.44 96 LYS A N 1
ATOM 774 C CA . LYS A 1 96 ? -2.604 2.484 15.555 1 84.44 96 LYS A CA 1
ATOM 775 C C . LYS A 1 96 ? -2.387 3.182 14.211 1 84.44 96 LYS A C 1
ATOM 777 O O . LYS A 1 96 ? -1.292 3.674 13.93 1 84.44 96 LYS A O 1
ATOM 782 N N . ILE A 1 97 ? -3.475 3.121 13.398 1 81.94 97 ILE A N 1
ATOM 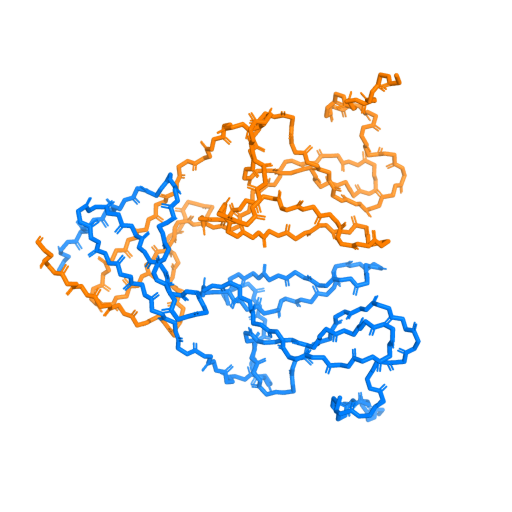783 C CA . ILE A 1 97 ? -3.439 3.895 12.164 1 81.94 97 ILE A CA 1
ATOM 784 C C . ILE A 1 97 ? -3.992 5.297 12.414 1 81.94 97 ILE A C 1
ATOM 786 O O . ILE A 1 97 ? -5.094 5.449 12.953 1 81.94 97 ILE A O 1
ATOM 790 N N . SER A 1 98 ? -3.238 6.199 11.961 1 79.44 98 SER A N 1
ATOM 791 C CA . SER A 1 98 ? -3.66 7.574 12.211 1 79.44 98 SER A CA 1
ATOM 792 C C . SER A 1 98 ? -4.672 8.039 11.172 1 79.44 98 SER A C 1
ATOM 794 O O . SER A 1 98 ? -4.805 7.43 10.109 1 79.44 98 SER A O 1
ATOM 796 N N . SER A 1 99 ? -5.48 9.039 11.516 1 75.44 99 SER A N 1
ATOM 797 C CA . SER A 1 99 ? -6.387 9.781 10.641 1 75.44 99 SER A CA 1
ATOM 798 C C . SER A 1 99 ? -7.516 8.883 10.133 1 75.44 99 SER A C 1
ATOM 800 O O . SER A 1 99 ? -8.031 9.094 9.031 1 75.44 99 SER A O 1
ATOM 802 N N . THR A 1 100 ? -7.715 7.816 10.906 1 75.75 100 THR A N 1
ATOM 803 C CA . THR A 1 100 ? -8.82 6.941 10.531 1 75.75 100 THR A CA 1
ATOM 804 C C . THR A 1 100 ? -10.141 7.461 11.094 1 75.75 100 THR A C 1
ATOM 806 O O . THR A 1 100 ? -10.188 7.957 12.219 1 75.75 100 THR A O 1
ATOM 809 N N . VAL A 1 101 ? -11.133 7.629 10.258 1 73.75 101 VAL A N 1
ATOM 810 C CA . VAL A 1 101 ? -12.484 7.879 10.727 1 73.75 101 VAL A CA 1
ATOM 811 C C . VAL A 1 101 ? -13.32 6.602 10.617 1 73.75 101 VAL A C 1
ATOM 813 O O . VAL A 1 101 ? -13.375 5.977 9.555 1 73.75 101 VAL A O 1
ATOM 816 N N . ILE A 1 102 ? -13.711 6.145 11.766 1 71 102 ILE A N 1
ATOM 817 C CA . ILE A 1 102 ? -14.484 4.914 11.805 1 71 102 ILE A CA 1
ATOM 818 C C . ILE A 1 102 ? -15.977 5.246 11.781 1 71 102 ILE A C 1
ATOM 820 O O . ILE A 1 102 ? -16.438 6.109 12.539 1 71 102 ILE A O 1
ATOM 824 N N . ASP A 1 103 ? -16.719 4.828 10.773 1 65.38 103 ASP A N 1
ATOM 825 C CA . ASP A 1 103 ? -18.172 4.887 10.812 1 65.38 103 ASP A CA 1
ATOM 826 C C . ASP A 1 103 ? -18.766 3.502 11.055 1 65.38 103 ASP A C 1
ATOM 828 O O . ASP A 1 103 ? -18.516 2.566 10.289 1 65.38 103 ASP A O 1
ATOM 832 N N . ILE A 1 104 ? -19.094 3.252 12.305 1 56.53 104 ILE A N 1
ATOM 833 C CA . ILE A 1 104 ? -19.688 1.975 12.68 1 56.53 104 ILE A CA 1
ATOM 834 C C . ILE A 1 104 ? -21.188 2.002 12.398 1 56.53 104 ILE A C 1
ATOM 836 O O . ILE A 1 104 ? -21.891 2.881 12.891 1 56.53 104 ILE A O 1
ATOM 840 N N . ILE A 1 105 ? -21.516 1.685 11.195 1 49.53 105 ILE A N 1
ATOM 841 C CA . ILE A 1 105 ? -22.969 1.588 11.109 1 49.53 105 ILE A CA 1
ATOM 842 C C . ILE A 1 105 ? -23.406 0.178 11.492 1 49.53 105 ILE A C 1
ATOM 844 O O . ILE A 1 105 ? -22.891 -0.808 10.953 1 49.53 105 ILE A O 1
ATOM 848 N N . ASN A 1 106 ? -23.641 -0.007 12.75 1 44.03 106 ASN A N 1
ATOM 849 C CA . ASN A 1 106 ? -24.328 -1.188 13.266 1 44.03 106 ASN A CA 1
ATOM 850 C C . ASN A 1 106 ? -25.453 -1.624 12.336 1 44.03 106 ASN A C 1
ATOM 852 O O . ASN A 1 106 ? -26.359 -0.843 12.047 1 44.03 106 ASN A O 1
ATOM 856 N N . VAL A 1 107 ? -25.219 -1.991 11.016 1 37 107 VAL A N 1
ATOM 857 C CA . VAL A 1 107 ? -26.484 -2.646 10.68 1 37 107 VAL A CA 1
ATOM 858 C C . VAL A 1 107 ? -26.578 -3.986 11.406 1 37 107 VAL A C 1
ATOM 860 O O . VAL A 1 107 ? -25.562 -4.645 11.641 1 37 107 VAL A O 1
ATOM 863 N N . MET B 1 1 ? 22.391 23.562 0.688 1 22.69 1 MET B N 1
ATOM 864 C CA . MET B 1 1 ? 21.984 22.875 -0.529 1 22.69 1 MET B CA 1
ATOM 865 C C . MET B 1 1 ? 20.453 22.812 -0.628 1 22.69 1 MET B C 1
ATOM 867 O O . MET B 1 1 ? 19.797 22.281 0.267 1 22.69 1 MET B O 1
ATOM 871 N N . THR B 1 2 ? 19.781 23.859 -1.113 1 28.11 2 THR B N 1
ATOM 872 C CA . THR B 1 2 ? 18.359 24.156 -1.241 1 28.11 2 THR B CA 1
ATOM 873 C C . THR B 1 2 ? 17.609 22.969 -1.859 1 28.11 2 THR B C 1
ATOM 875 O O . THR B 1 2 ? 17.984 22.484 -2.934 1 28.11 2 THR B O 1
ATOM 878 N N . GLU B 1 3 ? 17.328 21.969 -1.136 1 30.69 3 GLU B N 1
ATOM 879 C CA . GLU B 1 3 ? 16.609 20.797 -1.64 1 30.69 3 GLU B CA 1
ATOM 880 C C . GLU B 1 3 ? 15.469 21.203 -2.57 1 30.69 3 GLU B C 1
ATOM 882 O O . GLU B 1 3 ? 14.656 22.062 -2.225 1 30.69 3 GLU B O 1
ATOM 887 N N . ASP B 1 4 ? 15.688 21.312 -3.84 1 34.31 4 ASP B N 1
ATOM 888 C CA . ASP B 1 4 ? 14.773 21.672 -4.922 1 34.31 4 ASP B CA 1
ATOM 889 C C . ASP B 1 4 ? 13.375 21.109 -4.684 1 34.31 4 ASP B C 1
ATOM 891 O O . ASP B 1 4 ? 13.156 19.906 -4.832 1 34.31 4 ASP B O 1
ATOM 895 N N . TYR B 1 5 ? 12.742 21.469 -3.631 1 37.5 5 TYR B N 1
ATOM 896 C CA . TYR B 1 5 ? 11.305 21.281 -3.486 1 37.5 5 TYR B CA 1
ATOM 897 C C . TYR B 1 5 ? 10.57 21.641 -4.773 1 37.5 5 TYR B C 1
ATOM 899 O O . TYR B 1 5 ? 10.562 22.797 -5.18 1 37.5 5 TYR B O 1
ATOM 907 N N . PHE B 1 6 ? 10.688 20.719 -5.77 1 41.78 6 PHE B N 1
ATOM 908 C CA . PHE B 1 6 ? 9.953 21.016 -6.992 1 41.78 6 PHE B CA 1
ATOM 909 C C . PHE B 1 6 ? 8.516 21.406 -6.68 1 41.78 6 PHE B C 1
ATOM 911 O O . PHE B 1 6 ? 7.895 20.844 -5.773 1 41.78 6 PHE B O 1
ATOM 918 N N . LEU B 1 7 ? 8.086 22.562 -6.684 1 45.31 7 LEU B N 1
ATOM 919 C CA . LEU B 1 7 ? 6.688 22.969 -6.668 1 45.31 7 LEU B CA 1
ATOM 920 C C . LEU B 1 7 ? 5.855 22.078 -7.59 1 45.31 7 LEU B C 1
ATOM 922 O O . LEU B 1 7 ? 6.246 21.828 -8.727 1 45.31 7 LEU B O 1
ATOM 926 N N . PRO B 1 8 ? 4.965 21.203 -7.207 1 44.06 8 PRO B N 1
ATOM 927 C CA . PRO B 1 8 ? 4.211 20.203 -7.977 1 44.06 8 PRO B CA 1
ATOM 928 C C . PRO B 1 8 ? 3.803 20.719 -9.359 1 44.06 8 PRO B C 1
ATOM 930 O O . PRO B 1 8 ? 3.455 19.922 -10.234 1 44.06 8 PRO B O 1
ATOM 933 N N . GLY B 1 9 ? 3.246 21.766 -9.68 1 44 9 GLY B N 1
ATOM 934 C CA . GLY B 1 9 ? 2.723 22.031 -11.008 1 44 9 GLY B CA 1
ATOM 935 C C . GLY B 1 9 ? 3.691 21.688 -12.117 1 44 9 GLY B C 1
ATOM 936 O O . GLY B 1 9 ? 3.355 20.906 -13.023 1 44 9 GLY B O 1
ATOM 937 N N . GLN B 1 10 ? 4.492 22.484 -12.648 1 47.88 10 GLN B N 1
ATOM 938 C CA . GLN B 1 10 ? 5.207 22.469 -13.922 1 47.88 10 GLN B CA 1
ATOM 939 C C . GLN B 1 10 ? 6.305 21.406 -13.93 1 47.88 10 GLN B C 1
ATOM 941 O O . GLN B 1 10 ? 6.418 20.641 -14.875 1 47.88 10 GLN B O 1
ATOM 946 N N . ASP B 1 11 ? 7.387 21.438 -13.023 1 55.56 11 ASP B N 1
ATOM 947 C CA . ASP B 1 11 ? 8.695 20.859 -13.305 1 55.56 11 ASP B CA 1
ATOM 948 C C . ASP B 1 11 ? 8.844 19.484 -12.656 1 55.56 11 ASP B C 1
ATOM 950 O O . ASP B 1 11 ? 9.898 18.859 -12.742 1 55.56 11 ASP B O 1
ATOM 954 N N . ALA B 1 12 ? 7.871 19.078 -11.797 1 57.56 12 ALA B N 1
ATOM 955 C CA . ALA B 1 12 ? 8.188 17.828 -11.109 1 57.56 12 ALA B CA 1
ATOM 956 C C . ALA B 1 12 ? 8.422 16.703 -12.109 1 57.56 12 ALA B C 1
ATOM 958 O O . ALA B 1 12 ? 9.258 15.82 -11.883 1 57.56 12 ALA B O 1
ATOM 959 N N . CYS B 1 13 ? 7.422 16.625 -13.055 1 67.38 13 CYS B N 1
ATOM 960 C CA . CYS B 1 13 ? 7.434 15.5 -13.977 1 67.38 13 CYS B CA 1
ATOM 961 C C . CYS B 1 13 ? 8.273 15.812 -15.211 1 67.38 13 CYS B C 1
ATOM 963 O O . CYS B 1 13 ? 7.984 16.766 -15.938 1 67.38 13 CYS B O 1
ATOM 965 N N . LYS B 1 14 ? 9.43 15.859 -15.047 1 65.38 14 LYS B N 1
ATOM 966 C CA . LYS B 1 14 ? 10.133 15.844 -16.328 1 65.38 14 LYS B CA 1
ATOM 967 C C . LYS B 1 14 ? 9.664 14.68 -17.203 1 65.38 14 LYS B C 1
ATOM 969 O O . LYS B 1 14 ? 8.539 14.195 -17.031 1 65.38 14 LYS B O 1
ATOM 974 N N . THR B 1 15 ? 10.406 14.211 -18.062 1 63.44 15 THR B N 1
ATOM 975 C CA . THR B 1 15 ? 10.078 13.281 -19.141 1 63.44 15 THR B CA 1
ATOM 976 C C . THR B 1 15 ? 9.977 11.852 -18.625 1 63.44 15 THR B C 1
ATOM 978 O O . THR B 1 15 ? 9.617 10.938 -19.359 1 63.44 15 THR B O 1
ATOM 981 N N . LYS B 1 16 ? 10.039 11.633 -17.266 1 72.5 16 LYS B N 1
ATOM 982 C CA . LYS B 1 16 ? 10.047 10.227 -16.859 1 72.5 16 LYS B CA 1
ATOM 983 C C . LYS B 1 16 ? 8.797 9.867 -16.062 1 72.5 16 LYS B C 1
ATOM 985 O O . LYS B 1 16 ? 8.242 10.711 -15.359 1 72.5 16 LYS B O 1
ATOM 990 N N . THR B 1 17 ? 8.258 8.648 -16.219 1 82.44 17 THR B N 1
ATOM 991 C CA . THR B 1 17 ? 7.223 8.07 -15.375 1 82.44 17 THR B CA 1
ATOM 992 C C . THR B 1 17 ? 7.77 7.773 -13.984 1 82.44 17 THR B C 1
ATOM 994 O O . THR B 1 17 ? 8.672 6.949 -13.828 1 82.44 17 THR B O 1
ATOM 997 N N . GLN B 1 18 ? 7.281 8.586 -13.078 1 88.69 18 GLN B N 1
ATOM 998 C CA . GLN B 1 18 ? 7.75 8.391 -11.711 1 88.69 18 GLN B CA 1
ATOM 999 C C . GLN B 1 18 ? 6.742 8.93 -10.695 1 88.69 18 GLN B C 1
ATOM 1001 O O . GLN B 1 18 ? 5.746 9.547 -11.078 1 88.69 18 GLN B O 1
ATOM 1006 N N . THR B 1 19 ? 7.035 8.617 -9.398 1 92.56 19 THR B N 1
ATOM 1007 C CA . THR B 1 19 ? 6.234 9.211 -8.336 1 92.56 19 THR B CA 1
ATOM 1008 C C . THR B 1 19 ? 7.09 10.125 -7.461 1 92.56 19 THR B C 1
ATOM 1010 O O . THR B 1 19 ? 8.297 9.914 -7.332 1 92.56 19 THR B O 1
ATOM 1013 N N . LEU B 1 20 ? 6.488 11.18 -6.957 1 91.5 20 LEU B N 1
ATOM 1014 C CA . LEU B 1 20 ? 7.133 12.125 -6.055 1 91.5 20 LEU B CA 1
ATOM 1015 C C . LEU B 1 20 ? 6.238 12.438 -4.859 1 91.5 20 LEU B C 1
ATOM 1017 O O . LEU B 1 20 ? 5.012 12.453 -4.984 1 91.5 20 LEU B O 1
ATOM 1021 N N . PRO B 1 21 ? 6.891 12.727 -3.754 1 93.75 21 PRO B N 1
ATOM 1022 C CA . PRO B 1 21 ? 6.059 13.07 -2.6 1 93.75 21 PRO B CA 1
ATOM 1023 C C . PRO B 1 21 ? 5.293 14.375 -2.793 1 93.75 21 PRO B C 1
ATOM 1025 O O . PRO B 1 21 ? 5.801 15.305 -3.424 1 93.75 21 PRO B O 1
ATOM 1028 N N . HIS B 1 22 ? 4.066 14.367 -2.287 1 94.81 22 HIS B N 1
ATOM 1029 C CA . HIS B 1 22 ? 3.314 15.617 -2.215 1 94.81 22 HIS B CA 1
ATOM 1030 C C . HIS B 1 22 ? 3.969 16.594 -1.247 1 94.81 22 HIS B C 1
ATOM 1032 O O . HIS B 1 22 ? 4.57 16.188 -0.252 1 94.81 22 HIS B O 1
ATOM 1038 N N . GLU B 1 23 ? 3.805 17.844 -1.381 1 92.62 23 GLU B N 1
ATOM 1039 C CA . GLU B 1 23 ? 4.539 18.875 -0.647 1 92.62 23 GLU B CA 1
ATOM 1040 C C . GLU B 1 23 ? 4.039 18.984 0.79 1 92.62 23 GLU B C 1
ATOM 1042 O O . GLU B 1 23 ? 4.816 19.281 1.703 1 92.62 23 GLU B O 1
ATOM 1047 N N . THR B 1 24 ? 2.74 18.766 1.006 1 95.81 24 THR B N 1
ATOM 1048 C CA . THR B 1 24 ? 2.238 19.016 2.352 1 95.81 24 THR B CA 1
ATOM 1049 C C . THR B 1 24 ? 1.471 17.797 2.879 1 95.81 24 THR B C 1
ATOM 1051 O O . THR B 1 24 ? 1.242 17.688 4.082 1 95.81 24 THR B O 1
ATOM 1054 N N . TYR B 1 25 ? 0.973 16.984 1.99 1 95.69 25 TYR B N 1
ATOM 1055 C CA . TYR B 1 25 ? 0.24 15.797 2.404 1 95.69 25 TYR B CA 1
ATOM 1056 C C . TYR B 1 25 ? 1.152 14.578 2.438 1 95.69 25 TYR B C 1
ATOM 1058 O O . TYR B 1 25 ? 1.712 14.18 1.409 1 95.69 25 TYR B O 1
ATOM 1066 N N . CYS B 1 26 ? 1.181 13.852 3.568 1 96.94 26 CYS B N 1
ATOM 1067 C CA . CYS B 1 26 ? 2.049 12.688 3.713 1 96.94 26 CYS B CA 1
ATOM 1068 C C . CYS B 1 26 ? 1.43 11.461 3.057 1 96.94 26 CYS B C 1
ATOM 1070 O O . CYS B 1 26 ? 2.137 10.516 2.713 1 96.94 26 CYS B O 1
ATOM 1072 N N . ASP B 1 27 ? 0.068 11.469 2.895 1 95.56 27 ASP B N 1
ATOM 1073 C CA . ASP B 1 27 ? -0.611 10.305 2.342 1 95.56 27 ASP B CA 1
ATOM 1074 C C . ASP B 1 27 ? -0.889 10.484 0.851 1 95.56 27 ASP B C 1
ATOM 1076 O O . ASP B 1 27 ? -1.618 9.695 0.248 1 95.56 27 ASP B O 1
ATOM 1080 N N . LYS B 1 28 ? -0.369 11.531 0.218 1 95.75 28 LYS B N 1
ATOM 1081 C CA . LYS B 1 28 ? -0.508 11.773 -1.215 1 95.75 28 LYS B CA 1
ATOM 1082 C C . LYS B 1 28 ? 0.855 11.836 -1.898 1 95.75 28 LYS B C 1
ATOM 1084 O O . LYS B 1 28 ? 1.885 11.953 -1.231 1 95.75 28 LYS B O 1
ATOM 1089 N N . TYR B 1 29 ? 0.827 11.664 -3.168 1 94.75 29 TYR B N 1
ATOM 1090 C CA . TYR B 1 29 ? 2.035 11.758 -3.979 1 94.75 29 TYR B CA 1
ATOM 1091 C 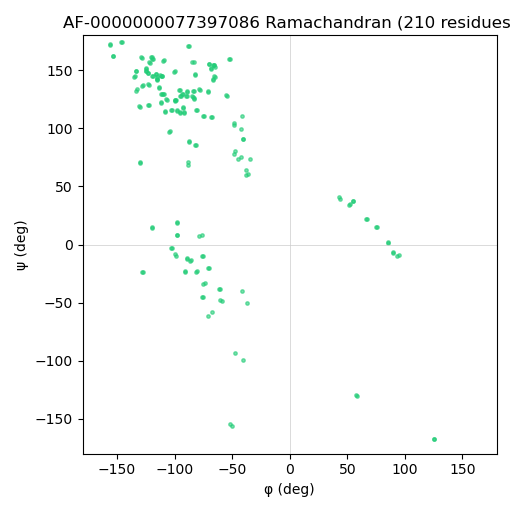C . TYR B 1 29 ? 1.7 12.164 -5.41 1 94.75 29 TYR B C 1
ATOM 1093 O O . TYR B 1 29 ? 0.539 12.109 -5.82 1 94.75 29 TYR B O 1
ATOM 1101 N N . TYR B 1 30 ? 2.666 12.602 -6.07 1 92.62 30 TYR B N 1
ATOM 1102 C CA . TYR B 1 30 ? 2.516 12.953 -7.477 1 92.62 30 TYR B CA 1
ATOM 1103 C C . TYR B 1 30 ? 2.879 11.781 -8.383 1 92.62 30 TYR B C 1
ATOM 1105 O O . TYR B 1 30 ? 3.893 11.117 -8.164 1 92.62 30 TYR B O 1
ATOM 1113 N N . LYS B 1 31 ? 1.979 11.539 -9.25 1 91.12 31 LYS B N 1
ATOM 1114 C CA . LYS B 1 31 ? 2.268 10.609 -10.344 1 91.12 31 LYS B CA 1
ATOM 1115 C C . LYS B 1 31 ? 2.629 11.367 -11.617 1 91.12 31 LYS B C 1
ATOM 1117 O O . LYS B 1 31 ? 1.88 12.234 -12.07 1 91.12 31 LYS B O 1
ATOM 1122 N N . CYS B 1 32 ? 3.783 11.016 -12.086 1 89.5 32 CYS B N 1
ATOM 1123 C CA . CYS B 1 32 ? 4.246 11.633 -13.32 1 89.5 32 CYS B CA 1
ATOM 1124 C C . CYS B 1 32 ? 4.215 10.633 -14.477 1 89.5 32 CYS B C 1
ATOM 1126 O O . CYS B 1 32 ? 4.953 9.648 -14.469 1 89.5 32 CYS B O 1
ATOM 1128 N N . ILE B 1 33 ? 3.391 10.906 -15.406 1 83.44 33 ILE B N 1
ATOM 1129 C CA . ILE B 1 33 ? 3.281 10.031 -16.578 1 83.44 33 ILE B CA 1
ATOM 1130 C C . ILE B 1 33 ? 3.332 10.875 -17.844 1 83.44 33 ILE B C 1
ATOM 1132 O O . ILE B 1 33 ? 2.482 11.742 -18.062 1 83.44 33 ILE B O 1
ATOM 1136 N N . ASP B 1 34 ? 4.414 10.57 -18.688 1 79.25 34 ASP B N 1
ATOM 1137 C CA . ASP B 1 34 ? 4.547 11.234 -19.969 1 79.25 34 ASP B CA 1
ATOM 1138 C C . ASP B 1 34 ? 4.457 12.758 -19.828 1 79.25 34 ASP B C 1
ATOM 1140 O O . ASP B 1 34 ? 3.713 13.414 -20.547 1 79.25 34 ASP B O 1
ATOM 1144 N N . GLY B 1 35 ? 4.91 13.266 -18.812 1 76.81 35 GLY B N 1
ATOM 1145 C CA . GLY B 1 35 ? 4.988 14.711 -18.625 1 76.81 35 GLY B CA 1
ATOM 1146 C C . GLY B 1 35 ? 3.791 15.273 -17.875 1 76.81 35 GLY B C 1
ATOM 1147 O O . GLY B 1 35 ? 3.729 16.484 -17.625 1 76.81 35 GLY B O 1
ATOM 1148 N N . GLN B 1 36 ? 2.803 14.562 -17.641 1 83.81 36 GLN B N 1
ATOM 1149 C CA . GLN B 1 36 ? 1.626 15 -16.906 1 83.81 36 GLN B CA 1
ATOM 1150 C C . GLN B 1 36 ? 1.716 14.586 -15.438 1 83.81 36 GLN B C 1
ATOM 1152 O O . GLN B 1 36 ? 2.125 13.469 -15.125 1 83.81 36 GLN B O 1
ATOM 1157 N N . THR B 1 37 ? 1.416 15.586 -14.586 1 87.69 37 THR B N 1
ATOM 1158 C CA . THR B 1 37 ? 1.463 15.344 -13.148 1 87.69 37 THR B CA 1
ATOM 1159 C C . THR B 1 37 ? 0.055 15.258 -12.562 1 87.69 37 THR B C 1
ATOM 1161 O O . THR B 1 37 ? -0.781 16.125 -12.812 1 87.69 37 THR B O 1
ATOM 1164 N N . THR B 1 38 ? -0.25 14.18 -11.891 1 91.69 38 THR B N 1
ATOM 1165 C CA . THR B 1 38 ? -1.511 14.031 -11.172 1 91.69 38 THR B CA 1
ATOM 1166 C C . THR B 1 38 ? -1.261 13.695 -9.703 1 91.69 38 THR B C 1
ATOM 1168 O O . THR B 1 38 ? -0.211 13.148 -9.352 1 91.69 38 THR B O 1
ATOM 1171 N N . VAL B 1 39 ? -2.225 14.117 -8.883 1 92.5 39 VAL B N 1
ATOM 1172 C CA . VAL B 1 39 ? -2.129 13.797 -7.461 1 92.5 39 VAL B CA 1
ATOM 1173 C C . VAL B 1 39 ? -2.83 12.469 -7.184 1 92.5 39 VAL B C 1
ATOM 1175 O O . VAL B 1 39 ? -3.953 12.25 -7.637 1 92.5 39 VAL B O 1
ATOM 1178 N N . ALA B 1 40 ? -2.09 11.633 -6.539 1 93.38 40 ALA B N 1
ATOM 1179 C CA . ALA B 1 40 ? -2.652 10.352 -6.109 1 93.38 40 ALA B CA 1
ATOM 1180 C C . ALA B 1 40 ? -2.594 10.211 -4.594 1 93.38 40 ALA B C 1
ATOM 1182 O O . ALA B 1 40 ? -1.852 10.93 -3.922 1 93.38 40 ALA B O 1
ATOM 1183 N N . GLU B 1 41 ? -3.484 9.281 -4.109 1 93.25 41 GLU B N 1
ATOM 1184 C CA . GLU B 1 41 ? -3.533 9.008 -2.674 1 93.25 41 GLU B CA 1
ATOM 1185 C C . GLU B 1 41 ? -3.113 7.574 -2.367 1 93.25 41 GLU B C 1
ATOM 1187 O O . GLU B 1 41 ? -3.422 6.656 -3.131 1 93.25 41 GLU B O 1
ATOM 1192 N N . CYS B 1 42 ? -2.395 7.422 -1.258 1 95 42 CYS B N 1
ATOM 1193 C CA . CYS B 1 42 ? -2.111 6.07 -0.786 1 95 42 CYS B CA 1
ATOM 1194 C C . CYS B 1 42 ? -3.389 5.371 -0.341 1 95 42 CYS B C 1
ATOM 1196 O O . CYS B 1 42 ? -4.359 6.023 0.039 1 95 42 CYS B O 1
ATOM 1198 N N . PRO B 1 43 ? -3.307 4.059 -0.416 1 92 43 PRO B N 1
ATOM 1199 C CA . PRO B 1 43 ? -4.449 3.354 0.164 1 92 43 PRO B CA 1
ATOM 1200 C C . PRO B 1 43 ? -4.75 3.789 1.596 1 92 43 PRO B C 1
ATOM 1202 O O . PRO B 1 43 ? -3.855 4.262 2.303 1 92 43 PRO B O 1
ATOM 1205 N N . ASN B 1 44 ? -5.992 3.512 1.996 1 85 44 ASN B N 1
ATOM 1206 C CA . ASN B 1 44 ? -6.449 4 3.293 1 85 44 ASN B CA 1
ATOM 1207 C C . ASN B 1 44 ? -5.52 3.555 4.418 1 85 44 ASN B C 1
ATOM 1209 O O . ASN B 1 44 ? -5.156 2.381 4.5 1 85 44 ASN B O 1
ATOM 1213 N N . GLY B 1 45 ? -5.094 4.609 5.242 1 85.75 45 GLY B N 1
ATOM 1214 C CA . GLY B 1 45 ? -4.297 4.309 6.422 1 85.75 45 GLY B CA 1
ATOM 1215 C C . GLY B 1 45 ? -2.805 4.289 6.145 1 85.75 45 GLY B C 1
ATOM 1216 O O . GLY B 1 45 ? -1.998 4.152 7.066 1 85.75 45 GLY B O 1
ATOM 1217 N N . LEU B 1 46 ? -2.428 4.398 4.93 1 93.12 46 LEU B N 1
ATOM 1218 C CA . LEU B 1 46 ? -1.014 4.383 4.574 1 93.12 46 LEU B CA 1
ATOM 1219 C C . LEU B 1 46 ? -0.554 5.762 4.109 1 93.12 46 LEU B C 1
ATOM 1221 O O . LEU B 1 46 ? -1.377 6.605 3.746 1 93.12 46 LEU B O 1
ATOM 1225 N N . VAL B 1 47 ? 0.761 5.902 4.227 1 95.94 47 VAL B N 1
ATOM 1226 C CA . VAL B 1 47 ? 1.364 7.156 3.791 1 95.94 47 VAL B CA 1
ATOM 1227 C C . VAL B 1 47 ? 2.52 6.871 2.836 1 95.94 47 VAL B C 1
ATOM 1229 O O . VAL B 1 47 ? 3.008 5.738 2.762 1 95.94 47 VAL B O 1
ATOM 1232 N N . TYR B 1 48 ? 2.875 7.898 2.076 1 96.44 48 TYR B N 1
ATOM 1233 C CA . TYR B 1 48 ? 3.879 7.723 1.031 1 96.44 48 TYR B CA 1
ATOM 1234 C C . TYR B 1 48 ? 5.277 7.617 1.629 1 96.44 48 TYR B C 1
ATOM 1236 O O . TYR B 1 48 ? 5.809 8.594 2.154 1 96.44 48 TYR B O 1
ATOM 1244 N N . LEU B 1 49 ? 5.84 6.422 1.531 1 95.81 49 LEU B N 1
ATOM 1245 C CA . LEU B 1 49 ? 7.18 6.172 2.047 1 95.81 49 LEU B CA 1
ATOM 1246 C C . LEU B 1 49 ? 8.242 6.754 1.115 1 95.81 49 LEU B C 1
ATOM 1248 O O . LEU B 1 49 ? 9.18 7.414 1.569 1 95.81 49 LEU B O 1
ATOM 1252 N N . GLY B 1 50 ? 8.031 6.492 -0.164 1 93.88 50 GLY B N 1
ATOM 1253 C CA . GLY B 1 50 ? 9 6.949 -1.15 1 93.88 50 GLY B CA 1
ATOM 1254 C C . GLY B 1 50 ? 9.516 5.836 -2.043 1 93.88 50 GLY B C 1
ATOM 1255 O O . GLY B 1 50 ? 8.93 4.754 -2.096 1 93.88 50 GLY B O 1
ATOM 1256 N N . LYS B 1 51 ? 10.562 6.141 -2.762 1 89.5 51 LYS B N 1
ATOM 1257 C CA . LYS B 1 51 ? 11.117 5.219 -3.75 1 89.5 51 LYS B CA 1
ATOM 1258 C C . LYS B 1 51 ? 12.266 4.402 -3.16 1 89.5 51 LYS B C 1
ATOM 1260 O O . LYS B 1 51 ? 13.305 4.953 -2.803 1 89.5 51 LYS B O 1
ATOM 1265 N N . PRO B 1 52 ? 11.953 3.092 -3.092 1 86.44 52 PRO B N 1
ATOM 1266 C CA . PRO B 1 52 ? 13.07 2.285 -2.594 1 86.44 52 PRO B CA 1
ATOM 1267 C C . PRO B 1 52 ? 14.211 2.166 -3.602 1 86.44 52 PRO B C 1
ATOM 1269 O O . PRO B 1 52 ? 13.977 1.836 -4.766 1 86.44 52 PRO B O 1
ATOM 1272 N N . GLY B 1 53 ? 15.344 2.4 -3.133 1 81.44 53 GLY B N 1
ATOM 1273 C CA . GLY B 1 53 ? 16.516 2.252 -3.99 1 81.44 53 GLY B CA 1
ATOM 1274 C C . GLY B 1 53 ? 16.453 3.125 -5.23 1 81.44 53 GLY B C 1
ATOM 1275 O O . GLY B 1 53 ? 16.234 4.336 -5.133 1 81.44 53 GLY B O 1
ATOM 1276 N N . ARG B 1 54 ? 16.703 2.488 -6.473 1 82.25 54 ARG B N 1
ATOM 1277 C CA . ARG B 1 54 ? 16.766 3.199 -7.746 1 82.25 54 ARG B CA 1
ATOM 1278 C C . ARG B 1 54 ? 15.43 3.1 -8.484 1 82.25 54 ARG B C 1
ATOM 1280 O O . ARG B 1 54 ? 15.367 3.334 -9.695 1 82.25 54 ARG B O 1
ATOM 1287 N N . SER B 1 55 ? 14.383 2.746 -7.703 1 87.75 55 SER B N 1
ATOM 1288 C CA . SER B 1 55 ? 13.078 2.588 -8.336 1 87.75 55 SER B CA 1
ATOM 1289 C C . SER B 1 55 ? 12.516 3.934 -8.781 1 87.75 55 SER B C 1
ATOM 1291 O O . SER B 1 55 ? 12.828 4.969 -8.195 1 87.75 55 SER B O 1
ATOM 1293 N N . LEU B 1 56 ? 11.641 3.91 -9.781 1 85.81 56 LEU B N 1
ATOM 1294 C CA . LEU B 1 56 ? 10.969 5.109 -10.273 1 85.81 56 LEU B CA 1
ATOM 1295 C C . LEU B 1 56 ? 9.648 5.332 -9.547 1 85.81 56 LEU B C 1
ATOM 1297 O O . LEU B 1 56 ? 9.172 6.465 -9.445 1 85.81 56 LEU B O 1
ATOM 1301 N N . VAL B 1 57 ? 9.133 4.27 -9.016 1 90.19 57 VAL B N 1
ATOM 1302 C CA . VAL B 1 57 ? 7.836 4.34 -8.344 1 90.19 57 VAL B CA 1
ATOM 1303 C C . VAL B 1 57 ? 8.016 4.078 -6.848 1 90.19 57 VAL B C 1
ATOM 1305 O O . VAL B 1 57 ? 8.742 3.168 -6.453 1 90.19 57 VAL B O 1
ATOM 1308 N N . GLY B 1 58 ? 7.348 4.93 -6.07 1 93.44 58 GLY B N 1
ATOM 1309 C CA . GLY B 1 58 ? 7.387 4.77 -4.625 1 93.44 58 GLY B CA 1
ATOM 1310 C C . GLY B 1 58 ? 6.316 3.834 -4.098 1 93.44 58 GLY B C 1
ATOM 1311 O O . GLY B 1 58 ? 5.434 3.41 -4.844 1 93.44 58 GLY B O 1
ATOM 1312 N N . VAL B 1 59 ? 6.473 3.537 -2.809 1 94.5 59 VAL B N 1
ATOM 1313 C CA . VAL B 1 59 ? 5.512 2.664 -2.141 1 94.5 59 VAL B CA 1
ATOM 1314 C C . VAL B 1 59 ? 4.898 3.391 -0.946 1 94.5 59 VAL B C 1
ATOM 1316 O O . VAL B 1 59 ? 5.441 4.391 -0.473 1 94.5 59 VAL B O 1
ATOM 1319 N N . CYS B 1 60 ? 3.74 2.912 -0.603 1 96.5 60 CYS B N 1
ATOM 1320 C CA . CYS B 1 60 ? 3.08 3.404 0.6 1 96.5 60 CYS B CA 1
ATOM 1321 C C . CYS B 1 60 ? 3.275 2.439 1.764 1 96.5 60 CYS B C 1
ATOM 1323 O O . CYS B 1 60 ? 3.398 1.229 1.559 1 96.5 60 CYS B O 1
ATOM 1325 N N . ASP B 1 61 ? 3.324 2.98 2.945 1 94.44 61 ASP B N 1
ATOM 1326 C CA . ASP B 1 61 ? 3.5 2.209 4.172 1 94.44 61 ASP B CA 1
ATOM 1327 C C . ASP B 1 61 ? 2.736 2.84 5.332 1 94.44 61 ASP B C 1
ATOM 1329 O O . ASP B 1 61 ? 2.121 3.896 5.176 1 94.44 61 ASP B O 1
ATOM 1333 N N . TYR B 1 62 ? 2.764 2.148 6.383 1 92.19 62 TYR B N 1
ATOM 1334 C CA . TYR B 1 62 ? 2.105 2.682 7.57 1 92.19 62 TYR B CA 1
ATOM 1335 C C . TYR B 1 62 ? 2.846 3.902 8.102 1 92.19 62 TYR B C 1
ATOM 1337 O O . TYR B 1 62 ? 4.066 4.008 7.961 1 92.19 62 TYR B O 1
ATOM 1345 N N . ASP B 1 63 ? 2.098 4.793 8.742 1 91.75 63 ASP B N 1
ATOM 1346 C CA . ASP B 1 63 ? 2.68 6.07 9.148 1 91.75 63 ASP B CA 1
ATOM 1347 C C . ASP B 1 63 ? 3.686 5.887 10.281 1 91.75 63 ASP B C 1
ATOM 1349 O O . ASP B 1 63 ? 4.57 6.723 10.469 1 91.75 63 ASP B O 1
ATOM 1353 N N . PHE B 1 64 ? 3.602 4.762 11.016 1 89.44 64 PHE B N 1
ATOM 1354 C CA . PHE B 1 64 ? 4.578 4.562 12.078 1 89.44 64 PHE B CA 1
ATOM 1355 C C . PHE B 1 64 ? 5.934 4.16 11.5 1 89.44 64 PHE B C 1
ATOM 1357 O O . PHE B 1 64 ? 6.941 4.168 12.211 1 89.44 64 PHE B O 1
ATOM 1364 N N . ASN B 1 65 ? 5.996 3.865 10.219 1 92.06 65 ASN B N 1
ATOM 1365 C CA . ASN B 1 65 ? 7.242 3.525 9.539 1 92.06 65 ASN B CA 1
ATOM 1366 C C . ASN B 1 65 ? 7.766 4.695 8.711 1 92.06 65 ASN B C 1
ATOM 1368 O O . ASN B 1 65 ? 8.789 4.57 8.031 1 92.06 65 ASN B O 1
ATOM 1372 N N . VAL B 1 66 ? 7.09 5.793 8.633 1 94.75 66 VAL B N 1
ATOM 1373 C CA . VAL B 1 66 ? 7.414 6.867 7.699 1 94.75 66 VAL B CA 1
ATOM 1374 C C . VAL B 1 66 ? 7.52 8.195 8.453 1 94.75 66 VAL B C 1
ATOM 1376 O O . VAL B 1 66 ? 6.688 8.492 9.312 1 94.75 66 VAL B O 1
ATOM 1379 N N . GLU B 1 67 ? 8.547 8.969 8.117 1 93.88 67 GLU B N 1
ATOM 1380 C CA . GLU B 1 67 ? 8.672 10.312 8.672 1 93.88 67 GLU B CA 1
ATOM 1381 C C . GLU B 1 67 ? 7.789 11.305 7.926 1 93.88 67 GLU B C 1
ATOM 1383 O O . GLU B 1 67 ? 8.016 11.586 6.746 1 93.88 67 GLU B O 1
ATOM 1388 N N . CYS B 1 68 ? 6.824 11.859 8.594 1 94.5 68 CYS B N 1
ATOM 1389 C CA . CYS B 1 68 ? 5.836 12.719 7.957 1 94.5 68 CYS B CA 1
ATOM 1390 C C . CYS B 1 68 ? 5.859 14.117 8.555 1 94.5 68 CYS B C 1
ATOM 1392 O O . CYS B 1 68 ? 4.98 14.938 8.273 1 94.5 68 CYS B O 1
ATOM 1394 N N . SER B 1 69 ? 6.832 14.422 9.25 1 92.88 69 SER B N 1
ATOM 1395 C CA . SER B 1 69 ? 6.867 15.664 10.016 1 92.88 69 SER B CA 1
ATOM 1396 C C . SER B 1 69 ? 6.777 16.875 9.094 1 92.88 69 SER B C 1
ATOM 1398 O O . SER B 1 69 ? 6.102 17.859 9.422 1 92.88 69 SER B O 1
ATOM 1400 N N . GLU B 1 70 ? 7.395 16.891 7.938 1 92.88 70 GLU B N 1
ATOM 1401 C CA . GLU B 1 70 ? 7.422 18.047 7.035 1 92.88 70 GLU B CA 1
ATOM 1402 C C . GLU B 1 70 ? 6.199 18.062 6.121 1 92.88 70 GLU B C 1
ATOM 1404 O O . GLU B 1 70 ? 5.957 19.031 5.414 1 92.88 70 GLU B O 1
ATOM 1409 N N . ARG B 1 71 ? 5.508 16.984 6.07 1 93.19 71 ARG B N 1
ATOM 1410 C CA . ARG B 1 71 ? 4.266 16.828 5.312 1 93.19 71 ARG B CA 1
ATOM 1411 C C . ARG B 1 71 ? 3.168 16.219 6.18 1 93.19 71 ARG B C 1
ATOM 1413 O O . ARG B 1 71 ? 2.623 15.164 5.852 1 93.19 71 ARG B O 1
ATOM 1420 N N . SER B 1 72 ? 2.693 16.891 7.066 1 93.56 72 SER B N 1
ATOM 1421 C CA . SER B 1 72 ? 1.909 16.328 8.164 1 93.56 72 SER B CA 1
ATOM 1422 C C . SER B 1 72 ? 0.429 16.266 7.805 1 93.56 72 SER B C 1
ATOM 1424 O O . SER B 1 72 ? -0.351 15.602 8.484 1 93.56 72 SER B O 1
ATOM 1426 N N . ASN B 1 73 ? 0.101 16.922 6.723 1 94.38 73 ASN B N 1
ATOM 1427 C CA . ASN B 1 73 ? -1.312 16.844 6.367 1 94.38 73 ASN B CA 1
ATOM 1428 C C . ASN B 1 73 ? -1.714 15.43 5.977 1 94.38 73 ASN B C 1
ATOM 1430 O O . ASN B 1 73 ? -0.909 14.68 5.418 1 94.38 73 ASN B O 1
ATOM 1434 N N . ARG B 1 74 ? -3.037 15.07 6.371 1 92.5 74 ARG B N 1
ATOM 1435 C CA . ARG B 1 74 ? -3.604 13.766 6.047 1 92.5 74 ARG B CA 1
ATOM 1436 C C . ARG B 1 74 ? -5.031 13.898 5.527 1 92.5 74 ARG B C 1
ATOM 1438 O O . ARG B 1 74 ? -5.773 14.789 5.961 1 92.5 74 ARG B O 1
ATOM 1445 N N . SER B 1 75 ? -5.25 12.992 4.594 1 88.5 75 SER B N 1
ATOM 1446 C CA . SER B 1 75 ? -6.652 12.852 4.207 1 88.5 75 SER B CA 1
ATOM 1447 C C . SER B 1 75 ? -7.406 11.953 5.176 1 88.5 75 SER B C 1
ATOM 1449 O O . SER B 1 75 ? -6.828 11.023 5.754 1 88.5 75 SER B O 1
ATOM 1451 N N . LYS B 1 76 ? -8.672 12.281 5.363 1 81.25 76 LYS B N 1
ATOM 1452 C CA . LYS B 1 76 ? -9.508 11.398 6.172 1 81.25 76 LYS B CA 1
ATOM 1453 C C . LYS B 1 76 ? -9.953 10.18 5.367 1 81.25 76 LYS B C 1
ATOM 1455 O O . LYS B 1 76 ? -10.273 10.297 4.18 1 81.25 76 LYS B O 1
ATOM 1460 N N . PHE B 1 77 ? -9.789 9.148 6.039 1 78.44 77 PHE B N 1
ATOM 1461 C CA . PHE B 1 77 ? -10.305 7.957 5.383 1 78.44 77 PHE B CA 1
ATOM 1462 C C . PHE B 1 77 ? -11.305 7.23 6.281 1 78.44 77 PHE B C 1
ATOM 1464 O O . PHE B 1 77 ? -11.203 7.297 7.508 1 78.44 77 PHE B O 1
ATOM 1471 N N . TYR B 1 78 ? -12.156 6.664 5.547 1 73.12 78 TYR B N 1
ATOM 1472 C CA . TYR B 1 78 ? -13.281 6.055 6.254 1 73.12 78 TYR B CA 1
ATOM 1473 C C . TYR B 1 78 ? -13.219 4.535 6.168 1 73.12 78 TYR B C 1
ATOM 1475 O O . TYR B 1 78 ? -12.914 3.98 5.109 1 73.12 78 TYR B O 1
ATOM 1483 N N . PHE B 1 79 ? -13.336 3.936 7.348 1 76.75 79 PHE B N 1
ATOM 1484 C CA . PHE B 1 79 ? -13.57 2.498 7.438 1 76.75 79 PHE B CA 1
ATOM 1485 C C . PHE B 1 79 ? -14.984 2.209 7.922 1 76.75 79 PHE B C 1
ATOM 1487 O O . PHE B 1 79 ? -15.5 2.893 8.812 1 76.75 79 PHE B O 1
ATOM 1494 N N . TYR B 1 80 ? -15.57 1.373 7.156 1 76.88 80 TYR B N 1
ATOM 1495 C CA . TYR B 1 80 ? -16.906 0.952 7.531 1 76.88 80 TYR B CA 1
ATOM 1496 C C . TYR B 1 80 ? -16.938 -0.515 7.945 1 76.88 80 TYR B C 1
ATOM 1498 O O . TYR B 1 80 ? -16.406 -1.373 7.234 1 76.88 80 TYR B O 1
ATOM 1506 N N . LEU B 1 81 ? -17.391 -0.67 9.172 1 75.69 81 LEU B N 1
ATOM 1507 C CA . LEU B 1 81 ? -17.547 -2.037 9.656 1 75.69 81 LEU B CA 1
ATOM 1508 C C . LEU B 1 81 ? -18.984 -2.506 9.523 1 75.69 81 LEU B C 1
ATOM 1510 O O . LEU B 1 81 ? -19.906 -1.878 10.062 1 75.69 81 LEU B O 1
ATOM 1514 N N . LYS B 1 82 ? -19.125 -3.496 8.68 1 70.75 82 LYS B N 1
ATOM 1515 C CA . LYS B 1 82 ? -20.453 -4.086 8.5 1 70.75 82 LYS B CA 1
ATOM 1516 C C . LYS B 1 82 ? -20.375 -5.609 8.547 1 70.75 82 LYS B C 1
ATOM 1518 O O . LYS B 1 82 ? -19.609 -6.227 7.816 1 70.75 82 LYS B O 1
ATOM 1523 N N . ASN B 1 83 ? -21.328 -6.254 9.328 1 72.06 83 ASN B N 1
ATOM 1524 C CA . ASN B 1 83 ? -21.438 -7.707 9.422 1 72.06 83 ASN B CA 1
ATOM 1525 C C . ASN B 1 83 ? -20.062 -8.367 9.539 1 72.06 83 ASN B C 1
ATOM 1527 O O . ASN B 1 83 ? -19.766 -9.328 8.828 1 72.06 83 ASN B O 1
ATOM 1531 N N . ASN B 1 84 ? -19.141 -7.809 10.305 1 69.31 84 ASN B N 1
ATOM 1532 C CA . ASN B 1 84 ? -17.797 -8.336 10.57 1 69.31 84 ASN B CA 1
ATOM 1533 C C . ASN B 1 84 ? -16.875 -8.148 9.367 1 69.31 84 ASN B C 1
ATOM 1535 O O . ASN B 1 84 ? -15.883 -8.859 9.227 1 69.31 84 ASN B O 1
ATOM 1539 N N . MET B 1 85 ? -17.406 -7.223 8.422 1 74.94 85 MET B N 1
ATOM 1540 C CA . MET B 1 85 ? -16.578 -6.918 7.258 1 74.94 85 MET B CA 1
ATOM 1541 C C . MET B 1 85 ? -16.094 -5.473 7.305 1 74.94 85 MET B C 1
ATOM 1543 O O . MET B 1 85 ? -16.766 -4.598 7.844 1 74.94 85 MET B O 1
ATOM 1547 N N . ILE B 1 86 ? -14.93 -5.324 6.809 1 77.56 86 ILE B N 1
ATOM 1548 C CA . ILE B 1 86 ? -14.398 -3.971 6.707 1 77.56 86 ILE B CA 1
ATOM 1549 C C . ILE B 1 86 ? -14.57 -3.449 5.281 1 77.56 86 ILE B C 1
ATOM 1551 O O . ILE B 1 86 ? -14.164 -4.102 4.32 1 77.56 86 ILE B O 1
ATOM 1555 N N . LEU B 1 87 ? -15.25 -2.32 5.258 1 83.56 87 LEU B N 1
ATOM 1556 C CA . LEU B 1 87 ? -15.398 -1.633 3.98 1 83.56 87 LEU B CA 1
ATOM 1557 C C . LEU B 1 87 ? -14.602 -0.334 3.963 1 83.56 87 LEU B C 1
ATOM 1559 O O . LEU B 1 87 ? -14.477 0.338 4.988 1 83.56 87 LEU B O 1
ATOM 1563 N N . VAL B 1 88 ? -14.086 -0.066 2.764 1 83.81 88 VAL B N 1
ATOM 1564 C CA . VAL B 1 88 ? -13.344 1.179 2.596 1 83.81 88 VAL B CA 1
ATOM 1565 C C . VAL B 1 88 ? -13.969 2.004 1.473 1 83.81 88 VAL B C 1
ATOM 1567 O O . VAL B 1 88 ? -14.578 1.455 0.557 1 83.81 88 VAL B O 1
ATOM 1570 N N . ARG B 1 89 ? -13.844 3.246 1.701 1 82.69 89 ARG B N 1
ATOM 1571 C CA . ARG B 1 89 ? -14.367 4.125 0.661 1 82.69 89 ARG B CA 1
ATOM 1572 C C . ARG B 1 89 ? -13.281 4.484 -0.351 1 82.69 89 ARG B C 1
ATOM 1574 O O . ARG B 1 89 ? -12.289 5.121 -0.001 1 82.69 89 ARG B O 1
ATOM 1581 N N . VAL B 1 90 ? -13.43 4.043 -1.532 1 82.06 90 VAL B N 1
ATOM 1582 C CA . VAL B 1 90 ? -12.516 4.348 -2.627 1 82.06 90 VAL B CA 1
ATOM 1583 C C . VAL B 1 90 ? -13.281 4.988 -3.779 1 82.06 90 VAL B C 1
ATOM 1585 O O . VAL B 1 90 ? -14.227 4.395 -4.312 1 82.06 90 VAL B O 1
ATOM 1588 N N . ARG B 1 91 ? -12.93 6.219 -4.16 1 80.62 91 ARG B N 1
ATOM 1589 C CA . ARG B 1 91 ? -13.562 6.953 -5.25 1 80.62 91 ARG B CA 1
ATOM 1590 C C . ARG B 1 91 ? -15.07 7.055 -5.043 1 80.62 91 ARG B C 1
ATOM 1592 O O . ARG B 1 91 ? -15.852 6.812 -5.965 1 80.62 91 ARG B O 1
ATOM 1599 N N . GLY B 1 92 ? -15.438 7.215 -3.852 1 77.81 92 GLY B N 1
ATOM 1600 C CA . GLY B 1 92 ? -16.828 7.477 -3.504 1 77.81 92 GLY B CA 1
ATOM 1601 C C . GLY B 1 92 ? -17.656 6.211 -3.348 1 77.81 92 GLY B C 1
ATOM 1602 O O . GLY B 1 92 ? -18.859 6.277 -3.09 1 77.81 92 GLY B O 1
ATOM 1603 N N . LYS B 1 93 ? -17.047 5.055 -3.496 1 84 93 LYS B N 1
ATOM 1604 C CA . LYS B 1 93 ? -17.766 3.793 -3.379 1 84 93 LYS B CA 1
ATOM 1605 C C . LYS B 1 93 ? -17.203 2.938 -2.246 1 84 93 LYS B C 1
ATOM 1607 O O . LYS B 1 93 ? -16 2.912 -2.023 1 84 93 LYS B O 1
ATOM 1612 N N . TRP B 1 94 ? -18.188 2.291 -1.683 1 85.62 94 TRP B N 1
ATOM 1613 C CA . TRP B 1 94 ? -17.766 1.364 -0.635 1 85.62 94 TRP B CA 1
ATOM 1614 C C . TRP B 1 94 ? -17.328 0.028 -1.23 1 85.62 94 TRP B C 1
ATOM 1616 O O . TRP B 1 94 ? -18.047 -0.547 -2.061 1 85.62 94 TRP B O 1
ATOM 1626 N N . GLN B 1 95 ? -16.078 -0.277 -0.795 1 85.56 95 GLN B N 1
ATOM 1627 C CA . GLN B 1 95 ? -15.531 -1.542 -1.272 1 85.56 95 GLN B CA 1
ATOM 1628 C C . GLN B 1 95 ? -15.133 -2.443 -0.106 1 85.56 95 GLN B C 1
ATOM 1630 O O . GLN B 1 95 ? -14.586 -1.973 0.89 1 85.56 95 GLN B O 1
ATOM 1635 N N . LYS B 1 96 ? -15.469 -3.686 -0.298 1 84.69 96 LYS B N 1
ATOM 1636 C CA . LYS B 1 96 ? -15.141 -4.656 0.741 1 84.69 96 LYS B CA 1
ATOM 1637 C C . LYS B 1 96 ? -13.703 -5.16 0.583 1 84.69 96 LYS B C 1
ATOM 1639 O O . LYS B 1 96 ? -13.273 -5.473 -0.527 1 84.69 96 LYS B O 1
ATOM 1644 N N . ILE B 1 97 ? -13.023 -5.133 1.75 1 82.12 97 ILE B N 1
ATOM 1645 C CA . ILE B 1 97 ? -11.695 -5.75 1.752 1 82.12 97 ILE B CA 1
ATOM 1646 C C . ILE B 1 97 ? -11.82 -7.227 2.111 1 82.12 97 ILE B C 1
ATOM 1648 O O . ILE B 1 97 ? -12.438 -7.582 3.117 1 82.12 97 ILE B O 1
ATOM 1652 N N . SER B 1 98 ? -11.164 -7.957 1.31 1 79.69 98 SER B N 1
ATOM 1653 C CA . SER B 1 98 ? -11.273 -9.398 1.543 1 79.69 98 SER B CA 1
ATOM 1654 C C . SER B 1 98 ? -10.273 -9.859 2.598 1 79.69 98 SER B C 1
ATOM 1656 O O . SER B 1 98 ? -9.312 -9.148 2.906 1 79.69 98 SER B O 1
ATOM 1658 N N . SER B 1 99 ? -10.562 -10.984 3.244 1 75.69 99 SER B N 1
ATOM 1659 C CA . SER B 1 99 ? -9.68 -11.734 4.137 1 75.69 99 SER B CA 1
ATOM 1660 C C . SER B 1 99 ? -9.391 -10.945 5.41 1 75.69 99 SER B C 1
ATOM 1662 O O . SER B 1 99 ? -8.328 -11.102 6.012 1 75.69 99 SER B O 1
ATOM 1664 N N . THR B 1 100 ? -10.312 -10.016 5.664 1 76 100 THR B N 1
ATOM 1665 C CA . THR B 1 100 ? -10.156 -9.258 6.902 1 76 100 THR B CA 1
ATOM 1666 C C . THR B 1 100 ? -10.773 -10.008 8.078 1 76 100 THR B C 1
ATOM 1668 O O . THR B 1 100 ? -11.828 -10.625 7.941 1 76 100 THR B O 1
ATOM 1671 N N . VAL B 1 101 ? -10.023 -10.188 9.133 1 74.31 101 VAL B N 1
ATOM 1672 C CA . VAL B 1 101 ? -10.586 -10.672 10.391 1 74.31 101 VAL B CA 1
ATOM 1673 C C . VAL B 1 101 ? -10.734 -9.508 11.367 1 74.31 101 VAL B C 1
ATOM 1675 O O . VAL B 1 101 ? -9.773 -8.766 11.609 1 74.31 101 VAL B O 1
ATOM 1678 N N . ILE B 1 102 ? -11.953 -9.258 11.672 1 71 102 ILE B N 1
ATOM 1679 C CA . ILE B 1 102 ? -12.227 -8.156 12.594 1 71 102 ILE B CA 1
ATOM 1680 C C . ILE B 1 102 ? -12.305 -8.688 14.023 1 71 102 ILE B C 1
ATOM 1682 O O . ILE B 1 102 ? -12.977 -9.688 14.281 1 71 102 ILE B O 1
ATOM 1686 N N . ASP B 1 103 ? -11.445 -8.25 14.922 1 66.06 103 ASP B N 1
ATOM 1687 C CA . ASP B 1 103 ? -11.609 -8.508 16.344 1 66.06 103 ASP B CA 1
ATOM 1688 C C . ASP B 1 103 ? -12.086 -7.254 17.078 1 66.06 103 ASP B C 1
ATOM 1690 O O . ASP B 1 103 ? -11.414 -6.219 17.031 1 66.06 103 ASP B O 1
ATOM 1694 N N . ILE B 1 104 ? -13.367 -7.168 17.281 1 55.94 104 ILE B N 1
ATOM 1695 C CA . ILE B 1 104 ? -13.961 -6.027 17.969 1 55.94 104 ILE B CA 1
ATOM 1696 C C . ILE B 1 104 ? -13.82 -6.211 19.484 1 55.94 104 ILE B C 1
ATOM 1698 O O . ILE B 1 104 ? -14.242 -7.227 20.031 1 55.94 104 ILE B O 1
ATOM 1702 N N . ILE B 1 105 ? -12.688 -5.801 19.969 1 49.59 105 ILE B N 1
ATOM 1703 C CA . ILE B 1 105 ? -12.742 -5.891 21.422 1 49.59 105 ILE B CA 1
ATOM 1704 C C . ILE B 1 105 ? -13.328 -4.605 22 1 49.59 105 ILE B C 1
ATOM 1706 O O . ILE B 1 105 ? -12.891 -3.506 21.656 1 49.59 105 ILE B O 1
ATOM 1710 N N . ASN B 1 106 ? -14.625 -4.594 22.109 1 44.56 106 ASN B N 1
ATOM 1711 C CA . ASN B 1 106 ? -15.336 -3.576 22.875 1 44.56 106 ASN B CA 1
ATOM 1712 C C . ASN B 1 106 ? -14.547 -3.143 24.094 1 44.56 106 ASN B C 1
ATOM 1714 O O . ASN B 1 106 ? -14.195 -3.973 24.938 1 44.56 106 ASN B O 1
ATOM 1718 N N . VAL B 1 107 ? -13.453 -2.363 23.969 1 35.66 107 VAL B N 1
ATOM 1719 C CA . VAL B 1 107 ? -13.242 -1.809 25.297 1 35.66 107 VAL B CA 1
ATOM 1720 C C . VAL B 1 107 ? -14.352 -0.809 25.625 1 35.66 107 VAL B C 1
ATOM 1722 O O . VAL B 1 107 ? -14.852 -0.122 24.719 1 35.66 107 VAL B O 1
#

Foldseek 3Di:
DPPCPPPPDQPPQDQDFAWACDQAAFQWIWTHDRRDTDIDGHPPQWGWAADPDPDRYTDIDHVVVHDCPRRPDYDDWDWDDDPQWTWTADPNDTDTDPPDGDDDPPD/DPPCPPPQDQPPADQDFAWACDQAAQQWIWTHDRRDTDIDGHPPQWGWAADPDPDRYTDTDHVVVHDCPRRVDYDDWDWDDDPQWTWTADPNDTDTDPPDGDDDPPD

Radius of gyration: 18.1 Å; Cα contacts (8 Å, |Δi|>4): 498; chains: 2; bounding box: 48×46×50 Å

Solvent-accessible surface area (backbone atoms only — not comparable to full-atom values): 12095 Å² total; per-residue (Å²): 133,81,73,78,71,62,62,61,75,79,71,57,26,45,84,49,64,31,48,42,79,37,79,44,32,28,27,27,26,32,39,15,51,82,48,42,65,44,84,44,70,40,61,84,60,27,19,53,62,42,48,64,82,91,30,38,41,47,37,63,36,48,55,91,79,39,92,37,82,84,15,67,42,71,70,81,32,50,39,32,46,44,92,71,34,47,27,34,64,55,96,90,36,82,39,77,43,66,62,54,41,63,46,74,50,84,110,131,82,73,78,69,60,61,69,78,77,69,57,29,47,82,49,63,32,49,42,80,36,78,46,32,27,27,26,27,33,39,14,51,80,48,41,68,44,84,43,68,40,61,84,60,27,18,53,63,42,49,63,83,90,29,40,41,45,37,64,35,49,56,92,79,38,91,37,83,83,16,66,41,71,70,81,32,52,39,33,46,45,90,72,34,47,26,34,63,57,96,89,36,82,39,77,43,64,61,56,41,65,46,74,50,84,114

InterPro domains:
  IPR002557 Chitin binding domain [PF01607] (13-68)
  IPR002557 Chitin binding domain [PS50940] (10-70)
  IPR002557 Chitin binding domain [SM00494] (11-70)
  IPR036508 Chitin binding domain superfamily [SSF57625] (10-71)

Organism: Artemia franciscana (NCBI:txid6661)

Secondary structure (DSSP, 8-state):
-------TTTSS--SS-EEEE-SSBTTEEEEE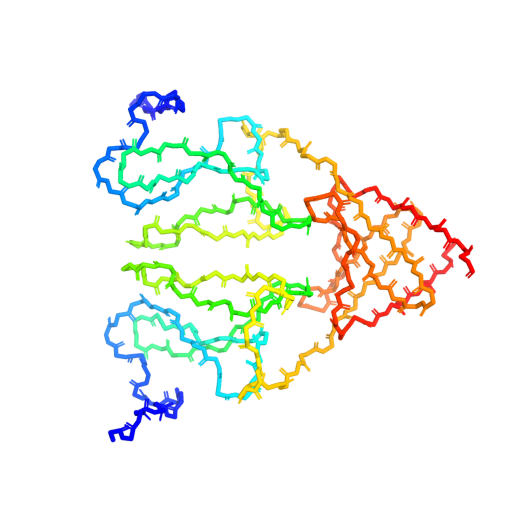ETTEEEEEEPSTTEEEEE--TT-SS-EEEEGGGS--TTSBB---EEEEEETTEEEEEET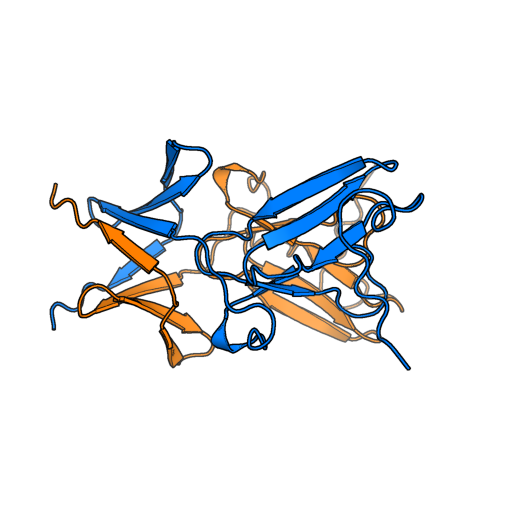TEEEEPTTEEEEE---/-------TTTSS--SS-EEEE-SSBTTEEEEEETTEEEEEEPSTTEEEEE--TT-SS-EEEEGGGS--GGGBB---EEEEEETTEEEEEETTEEEEPTTEEEEE---

Nearest PDB structures (foldseek):
  8in6-assembly1_A  TM=5.109E-01  e=2.517E-02  Aplysia kurodai
  1dqc-assembly1_A  TM=6.936E-01  e=1.667E-01  Tachypleus tridentatus
  5hbf-assembly3_A  TM=7.640E-01  e=1.667E-01  Homo sapiens
  5hbf-assembly3_B  TM=7.207E-01  e=1.667E-01  Homo sapiens
  6so0-assembly1_A  TM=6.890E-01  e=1.667E-01  Homo sapiens

=== Feature glossary ===
The features interleaved in this record are:

— What the protein is —

Sequence gives the chain of amino acids in standard one-letter code (A=alanine, C=cysteine, …, Y=tyrosine), read N→C. It is the only feature that is directly encoded by the gene; all structural features are derived from the folded form of this sequence.

Database cross-references. InterPro integrates a dozen domain/family signature databases into unified entries with residue-range hits. GO terms attach function/process/location labels with evidence codes. CATH codes position the fold in a four-level structural taxonomy. Organism is the NCBI-taxonomy species name.

— Where its atoms are —

Atomic coordinates in PDBx/mmCIF format — the same representation the Protein Data Bank distributes. Each line of the _atom_site loop places one backbone atom in Cartesian space (units: ångströms, origin: arbitrary).

The six renders are orthographic views along the three Cartesian axes in both directions. Representation (cartoon, sticks, or surface) and color scheme (sequence-rainbow or by-chain) vary across proteins so the training set covers all the common visualization conventions.

— Local backbone conformation —

Eight-state secondary structure (DSSP): H is the canonical α-helix, G the tighter 3₁₀-helix, I the wider π-helix; E/B are β-structure, T and S are turns and bends, and '-' is everything else. DSSP derives these from the pattern of main-chain N–H···O=C hydrogen bonds, not from the sequence.

P-SEA three-state annotation labels each residue as helix, strand, or coil based purely on the geometry of the Cα trace. It serves as a fallback when the full backbone (and thus DSSP) is unavailable.

The φ/ψ torsion pair specifies the backbone conformation at each residue. φ rotates about the N–Cα bond, ψ about the Cα–C bond. Steric clashes forbid most of the (φ, ψ) plane — the allowed regions (α-helix basin, β-sheet basin, left-handed helix) are the Ramachandran-allowed regions.

— Global shape and packing —

The geometric summary reports three shape descriptors. Rg (radius of gyration) measures how spread out the Cα atoms are about their centre of mass; compact globular proteins have small Rg, elongated or unfolded ones large. Cα contacts (<8 Å, |i−j|>4) count long-range residue pairs in spatial proximity — high for tightly packed folds, near zero for rods or random coil. The bounding-box extents give the protein's footprint along x, y, z in Å.

Solvent-accessible surface area (SASA) is the area in Å² traced out by the centre of a 1.4 Å probe sphere (a water molecule) rolled over the protein's van der Waals surface (Shrake–Rupley / Lee–Richards construction). Buried residues have near-zero SASA; fully exposed residues can exceed 200 Å². The total SASA scales roughly with the number of surface residues.

The contact map is a binary N×N matrix image: pixel (i, j) is dark where Cα_i and Cα_j are within 8 Å and |i−j|>4. Because the |i−j|>4 filter removes local helical contacts, off-diagonal stripes parallel to the main diagonal indicate parallel β-sheets; stripes perpendicular to it indicate antiparallel β-sheets. The Ramachandran plot scatters every residue's (φ, ψ) pair against the sterically allowed regions. The PAE heatmap renders the predicted-aligned-error matrix.

— Structural neighborhood —

3Di is Foldseek's structural alphabet. Each residue is assigned one of twenty discrete states based on how its Cα sits relative to its spatial (not sequential) neighbors. Aligning 3Di strings finds structural homologs roughly as well as full 3D superposition, but orders of magnitude faster.

Nearest PDB neighbors are the top structural matches found by Foldseek when searching this structure against the entire Protein Data Bank. Each hit reports a TM-score (0 to 1; >0.5 almost always implies the same fold) and an E-value. These are *structural* homologs — they may share no detectable sequence similarity.

— Confidence and disorder —

For AlphaFold models, the B-factor field carries pLDDT — the model's own estimate of local accuracy on a 0–100 scale. Regions with pLDDT<50 should be treated as essentially unmodeled; they often correspond to intrinsically disordered segments.

Crystallographic B-factors measure how much each atom's electron density is smeared out, in Å². They rise in mobile loops and surface residues and fall in the buried interior. In AlphaFold models this column is repurposed to hold pLDDT instead.

Predicted aligned error is AlphaFold's pairwise confidence. Unlike pLDDT (per-residue), PAE is per-residue-pair and captures whether two parts of the structure are correctly placed relative to each other. Units are ångströms of expected positional error.